Protein 7VQF (pdb70)

Structure (mmCIF, N/CA/C/O backbone):
data_7VQF
#
_entry.id   7VQF
#
_cell.length_a   62.200
_cell.length_b   118.300
_cell.length_c   56.700
_cell.angle_alpha   90.000
_cell.angle_beta   90.000
_cell.angle_gamma   90.000
#
_symmetry.space_group_name_H-M   'C 2 2 21'
#
loop_
_entity.id
_entity.type
_entity.pdbx_description
1 polymer 'Phenol sensing regulator, MopR'
2 non-polymer PHENOL
3 non-polymer 'ACETATE ION'
4 non-polymer 'ZINC ION'
5 water water
#
loop_
_atom_site.group_PDB
_atom_site.id
_atom_site.type_symbol
_atom_site.label_atom_id
_atom_site.label_alt_id
_atom_site.label_comp_id
_atom_site.label_asym_id
_atom_site.label_entity_id
_atom_site.label_seq_id
_atom_site.pdbx_PDB_ins_code
_atom_site.Cartn_x
_atom_site.Cartn_y
_atom_site.Cartn_z
_atom_site.occupancy
_atom_site.B_iso_or_equiv
_atom_site.auth_seq_id
_atom_site.auth_comp_id
_atom_site.auth_asym_id
_atom_site.auth_atom_id
_atom_site.pdbx_PDB_model_num
ATOM 1 N N . ASP A 1 15 ? -7.03555 9.24420 0.84579 1.000 75.43086 15 ASP A N 1
ATOM 2 C CA . ASP A 1 15 ? -7.82339 10.46662 0.74080 1.000 81.94853 15 ASP A CA 1
ATOM 3 C C . ASP A 1 15 ? -6.92698 11.70308 0.77493 1.000 85.75034 15 ASP A C 1
ATOM 4 O O . ASP A 1 15 ? -7.19083 12.69483 0.09345 1.000 69.42411 15 ASP A O 1
ATOM 9 N N . GLN A 1 16 ? -5.86079 11.63096 1.57328 1.000 74.13456 16 GLN A N 1
ATOM 10 C CA . GLN A 1 16 ? -4.97275 12.76679 1.78701 1.000 70.94064 16 GLN A CA 1
ATOM 11 C C . GLN A 1 16 ? -3.89820 12.90596 0.71655 1.000 74.01926 16 GLN A C 1
ATOM 12 O O . GLN A 1 16 ? -3.15608 13.89413 0.73530 1.000 71.64147 16 GLN A O 1
ATOM 18 N N . ASN A 1 17 ? -3.79551 11.95572 -0.20950 1.000 64.89683 17 ASN A N 1
ATOM 19 C CA . ASN A 1 17 ? -2.70460 11.91200 -1.18140 1.000 55.16326 17 ASN A CA 1
ATOM 20 C C . ASN A 1 17 ? -3.10525 12.49390 -2.53027 1.000 56.27279 17 ASN A C 1
ATOM 21 O O . ASN A 1 17 ? -2.69081 11.98790 -3.57711 1.000 46.45252 17 ASN A O 1
ATOM 26 N N . LYS A 1 18 ? -3.90389 13.56414 -2.53662 1.000 57.15404 18 LYS A N 1
ATOM 27 C CA . LYS A 1 18 ? -4.35255 14.13834 -3.80064 1.000 48.83684 18 LYS A CA 1
ATOM 28 C C . LYS A 1 18 ? -3.19218 14.70450 -4.60860 1.000 49.00709 18 LYS A C 1
ATOM 29 O O . LYS A 1 18 ? -3.24070 14.70685 -5.84383 1.000 60.70982 18 LYS A O 1
ATOM 31 N N . ASP A 1 19 ? -2.13844 15.17281 -3.93759 1.000 38.71834 19 ASP A N 1
ATOM 32 C CA . ASP A 1 19 ? -1.01477 15.78881 -4.63245 1.000 43.67567 19 ASP A CA 1
ATOM 33 C C . ASP A 1 19 ? -0.06428 14.77392 -5.25536 1.000 40.31762 19 ASP A C 1
ATOM 34 O O . ASP A 1 19 ? 0.70263 15.13889 -6.15287 1.000 45.31491 19 ASP A O 1
ATOM 39 N N . ILE A 1 20 ? -0.08880 13.51912 -4.80533 1.000 46.66476 20 ILE A N 1
ATOM 40 C CA . ILE A 1 20 ? 0.89555 12.53222 -5.24022 1.000 42.06103 20 ILE A CA 1
ATOM 41 C C . ILE A 1 20 ? 0.21065 11.27126 -5.75018 1.000 38.52097 20 ILE A C 1
ATOM 42 O O . ILE A 1 20 ? 0.83703 10.20823 -5.83617 1.000 37.95566 20 ILE A O 1
ATOM 47 N N . GLN A 1 21 ? -1.07471 11.37565 -6.09822 1.000 38.76805 21 GLN A N 1
ATOM 48 C CA . GLN A 1 21 ? -1.80983 10.19008 -6.53001 1.000 42.24914 21 GLN A CA 1
ATOM 49 C C . GLN A 1 21 ? -1.28497 9.64576 -7.85447 1.000 44.86442 21 GLN A C 1
ATOM 50 O O . GLN A 1 21 ? -1.30153 8.42804 -8.06996 1.000 46.43530 21 GLN A O 1
ATOM 56 N N . ASP A 1 22 ? -0.81127 10.52040 -8.74661 1.000 40.38464 22 ASP A N 1
ATOM 57 C CA . ASP A 1 22 ? -0.22771 10.04987 -9.99938 1.000 41.28255 22 ASP A CA 1
ATOM 58 C C . ASP A 1 22 ? 1.05363 9.26045 -9.76144 1.000 45.19294 22 ASP A C 1
ATOM 59 O O . ASP A 1 22 ? 1.34213 8.31300 -10.50118 1.000 46.23970 22 ASP A O 1
ATOM 64 N N . LEU A 1 23 ? 1.83101 9.63274 -8.74141 1.000 44.86844 23 LEU A N 1
ATOM 65 C CA . LEU A 1 23 ? 3.05264 8.90064 -8.42666 1.000 41.59044 23 LEU A CA 1
ATOM 66 C C . LEU A 1 23 ? 2.75006 7.59141 -7.70741 1.000 37.86558 23 LEU A C 1
ATOM 67 O O . LEU A 1 23 ? 3.39176 6.57033 -7.97621 1.000 37.75098 23 LEU A O 1
ATOM 72 N N . LEU A 1 24 ? 1.77814 7.60373 -6.79151 1.000 42.58873 24 LEU A N 1
ATOM 73 C CA . LEU A 1 24 ? 1.43905 6.39382 -6.04994 1.000 38.74497 24 LEU A CA 1
ATOM 74 C C . LEU A 1 24 ? 0.87914 5.30851 -6.96161 1.000 43.10709 24 LEU A C 1
ATOM 75 O O . LEU A 1 24 ? 1.09475 4.11789 -6.70801 1.000 42.72575 24 LEU A O 1
ATOM 80 N N . ASP A 1 25 ? 0.16742 5.69687 -8.02370 1.000 45.02543 25 ASP A N 1
ATOM 81 C CA . ASP A 1 25 ? -0.42513 4.72587 -8.93646 1.000 47.84735 25 ASP A CA 1
ATOM 82 C C . ASP A 1 25 ? 0.62148 3.91310 -9.68743 1.000 48.31193 25 ASP A C 1
ATOM 83 O O . ASP A 1 25 ? 0.31739 2.80283 -10.13606 1.000 52.79470 25 ASP A O 1
ATOM 88 N N . LYS A 1 26 ? 1.83710 4.43463 -9.83839 1.000 41.19481 26 LYS A N 1
ATOM 89 C CA . LYS A 1 26 ? 2.89055 3.74190 -10.56807 1.000 44.04743 26 LYS A CA 1
ATOM 90 C C . LYS A 1 26 ? 3.72067 2.81732 -9.68679 1.000 42.00593 26 LYS A C 1
ATOM 91 O O . LYS A 1 26 ? 4.68711 2.22325 -10.17654 1.000 43.89119 26 LYS A O 1
ATOM 97 N N . ILE A 1 27 ? 3.37212 2.67732 -8.41159 1.000 40.70441 27 ILE A N 1
ATOM 98 C CA . ILE A 1 27 ? 4.06518 1.77556 -7.49881 1.000 43.76022 27 ILE A CA 1
ATOM 99 C C . ILE A 1 27 ? 3.22311 0.51806 -7.34180 1.000 43.27095 27 ILE A C 1
ATOM 100 O O . ILE A 1 27 ? 2.06124 0.58642 -6.92304 1.000 43.16781 27 ILE A O 1
ATOM 105 N N . VAL A 1 28 ? 3.80900 -0.63030 -7.66693 1.000 37.09096 28 VAL A N 1
ATOM 106 C CA . VAL A 1 28 ? 3.10917 -1.90905 -7.65915 1.000 38.68514 28 VAL A CA 1
ATOM 107 C C . VAL A 1 28 ? 3.82723 -2.84576 -6.69903 1.000 35.97075 28 VAL A C 1
ATOM 108 O O . VAL A 1 28 ? 5.02054 -3.12430 -6.87056 1.000 44.69293 28 VAL A O 1
ATOM 112 N N . PHE A 1 29 ? 3.10313 -3.33171 -5.69582 1.000 32.94270 29 PHE A N 1
ATOM 113 C CA . PHE A 1 29 ? 3.61556 -4.32938 -4.76701 1.000 34.40919 29 PHE A CA 1
ATOM 114 C C . PHE A 1 29 ? 3.15197 -5.71052 -5.20897 1.000 42.92627 29 PHE A C 1
ATOM 115 O O . PHE A 1 29 ? 1.95519 -5.92944 -5.42255 1.000 47.97038 29 PHE A O 1
ATOM 123 N N . ASP A 1 30 ? 4.10252 -6.63772 -5.34784 1.000 41.14158 30 ASP A N 1
ATOM 124 C CA . ASP A 1 30 ? 3.82192 -8.01520 -5.74922 1.000 37.22583 30 ASP A CA 1
ATOM 125 C C . ASP A 1 30 ? 4.51694 -8.94968 -4.75370 1.000 38.00475 30 ASP A C 1
ATOM 126 O O . ASP A 1 30 ? 5.50862 -9.60648 -5.07631 1.000 42.16833 30 ASP A O 1
ATOM 131 N N . ALA A 1 31 ? 3.97656 -9.00559 -3.53315 1.000 35.49628 31 ALA A N 1
ATOM 132 C CA . ALA A 1 31 ? 4.63316 -9.74459 -2.45920 1.000 38.92679 31 ALA A CA 1
ATOM 133 C C . ALA A 1 31 ? 4.69762 -11.23615 -2.76051 1.000 41.89252 31 ALA A C 1
ATOM 134 O O . ALA A 1 31 ? 5.68982 -11.89895 -2.43575 1.000 40.55200 31 ALA A O 1
ATOM 136 N N . GLN A 1 32 ? 3.65026 -11.78311 -3.38197 1.000 44.13230 32 GLN A N 1
ATOM 137 C CA . GLN A 1 32 ? 3.61894 -13.21768 -3.64673 1.000 52.46111 32 GLN A CA 1
ATOM 138 C C . GLN A 1 32 ? 4.72473 -13.63760 -4.60661 1.000 49.01431 32 GLN A C 1
ATOM 139 O O . GLN A 1 32 ? 5.17299 -14.78933 -4.57149 1.000 47.07542 32 GLN A O 1
ATOM 145 N N . HIS A 1 33 ? 5.18594 -12.72444 -5.45861 1.000 40.41388 33 HIS A N 1
ATOM 146 C CA . HIS A 1 33 ? 6.27703 -13.00882 -6.37942 1.000 46.61349 33 HIS A CA 1
ATOM 147 C C . HIS A 1 33 ? 7.55723 -12.26731 -6.01312 1.000 44.30971 33 HIS A C 1
ATOM 148 O O . HIS A 1 33 ? 8.50334 -12.25149 -6.80814 1.000 42.86242 33 HIS A O 1
ATOM 155 N N . GLY A 1 34 ? 7.60897 -11.66258 -4.82976 1.000 33.02678 34 GLY A N 1
ATOM 156 C CA . GLY A 1 34 ? 8.82464 -11.02493 -4.34510 1.000 35.00278 34 GLY A CA 1
ATOM 157 C C . GLY A 1 34 ? 9.32534 -9.87624 -5.19299 1.000 38.73990 34 GLY A C 1
ATOM 158 O O . GLY A 1 34 ? 10.53321 -9.77350 -5.44000 1.000 36.03804 34 GLY A O 1
ATOM 159 N N . GLN A 1 35 ? 8.42705 -9.00391 -5.64520 1.000 29.66908 35 GLN A N 1
ATOM 160 C CA . GLN A 1 35 ? 8.80849 -7.88419 -6.49389 1.000 41.43897 35 GLN A CA 1
ATOM 161 C C . GLN A 1 35 ? 8.03427 -6.63674 -6.09806 1.000 31.55690 35 GLN A C 1
ATOM 162 O O . GLN A 1 35 ? 6.85078 -6.71029 -5.75860 1.000 37.47449 35 GLN A O 1
ATOM 168 N N . ILE A 1 36 ? 8.71421 -5.49441 -6.14167 1.000 32.24219 36 ILE A N 1
ATOM 169 C CA . ILE A 1 36 ? 8.08754 -4.18388 -6.02171 1.000 34.45354 36 ILE A CA 1
ATOM 170 C C . ILE A 1 36 ? 8.52119 -3.36238 -7.22571 1.000 31.98765 36 ILE A C 1
ATOM 171 O O . ILE A 1 36 ? 9.71165 -3.32153 -7.55408 1.000 36.14822 36 ILE A O 1
ATOM 176 N N . TRP A 1 37 ? 7.56521 -2.71061 -7.88062 1.000 30.65490 37 TRP A N 1
ATOM 177 C CA . TRP A 1 37 ? 7.82604 -1.97679 -9.11077 1.000 35.81693 37 TRP A CA 1
ATOM 178 C C . TRP A 1 37 ? 7.42912 -0.51718 -8.95539 1.000 40.24781 37 TRP A C 1
ATOM 179 O O . TRP A 1 37 ? 6.34561 -0.21408 -8.44580 1.000 45.73363 37 TRP A O 1
ATOM 190 N N . PHE A 1 38 ? 8.30907 0.37750 -9.39513 1.000 34.09743 38 PHE A N 1
ATOM 191 C CA . PHE A 1 38 ? 7.99203 1.78836 -9.60242 1.000 36.42863 38 PHE A CA 1
ATOM 192 C C . PHE A 1 38 ? 8.12479 2.03249 -11.10018 1.000 36.38485 38 PHE A C 1
ATOM 193 O O . PHE A 1 38 ? 9.22814 2.27817 -11.59829 1.000 39.70136 38 PHE A O 1
ATOM 201 N N . ASP A 1 39 ? 6.99941 1.95421 -11.81535 1.000 47.41560 39 ASP A N 1
ATOM 202 C CA . ASP A 1 39 ? 6.97937 1.95772 -13.28295 1.000 38.00096 39 ASP A CA 1
ATOM 203 C C . ASP A 1 39 ? 7.87547 0.81936 -13.75775 1.000 41.10812 39 ASP A C 1
ATOM 204 O O . ASP A 1 39 ? 7.61554 -0.33833 -13.38716 1.000 49.93266 39 ASP A O 1
ATOM 209 N N . GLU A 1 40 ? 8.90954 1.07905 -14.55539 1.000 41.79486 40 GLU A N 1
ATOM 210 C CA . GLU A 1 40 ? 9.78600 0.04735 -15.09566 1.000 54.00898 40 GLU A CA 1
ATOM 211 C C . GLU A 1 40 ? 10.97296 -0.25217 -14.18971 1.000 52.90143 40 GLU A C 1
ATOM 212 O O . GLU A 1 40 ? 11.82066 -1.07707 -14.54947 1.000 53.31818 40 GLU A O 1
ATOM 218 N N . ASN A 1 41 ? 11.05691 0.40364 -13.03696 1.000 51.14530 41 ASN A N 1
ATOM 219 C CA . ASN A 1 41 ? 12.13856 0.20424 -12.08534 1.000 44.26016 41 ASN A CA 1
ATOM 220 C C . ASN A 1 41 ? 11.70000 -0.76948 -11.00086 1.000 37.87982 41 ASN A C 1
ATOM 221 O O . ASN A 1 41 ? 10.57854 -0.68374 -10.49134 1.000 42.72424 41 ASN A O 1
ATOM 226 N N . ARG A 1 42 ? 12.58650 -1.69593 -10.65219 1.000 38.83867 42 ARG A N 1
ATOM 227 C CA . ARG A 1 42 ? 12.33010 -2.61997 -9.55844 1.000 40.18470 42 ARG A CA 1
ATOM 228 C C . ARG A 1 42 ? 12.82092 -2.00639 -8.25513 1.000 38.36221 42 ARG A C 1
ATOM 229 O O . ARG A 1 42 ? 13.89958 -1.40927 -8.20354 1.000 39.92951 42 ARG A O 1
ATOM 237 N N . MET A 1 43 ? 12.02809 -2.15591 -7.19845 1.000 36.17088 43 MET A N 1
ATOM 238 C CA . MET A 1 43 ? 12.32177 -1.51302 -5.92869 1.000 33.08201 43 MET A CA 1
ATOM 239 C C . MET A 1 43 ? 12.45449 -2.54242 -4.81288 1.000 31.89771 43 MET A C 1
ATOM 240 O O . MET A 1 43 ? 11.91808 -3.65086 -4.88675 1.000 32.05998 43 MET A O 1
ATOM 245 N N . LEU A 1 44 ? 13.18525 -2.15121 -3.77263 1.000 25.10384 44 LEU A N 1
ATOM 246 C CA . LEU A 1 44 ? 13.37500 -2.95302 -2.57703 1.000 32.69454 44 LEU A CA 1
ATOM 247 C C . LEU A 1 44 ? 12.90414 -2.14687 -1.37690 1.000 30.41283 44 LEU A C 1
ATOM 248 O O . LEU A 1 44 ? 12.95602 -0.91372 -1.38322 1.000 35.63799 44 LEU A O 1
ATOM 253 N N . LEU A 1 45 ? 12.44919 -2.84814 -0.34619 1.000 30.17413 45 LEU A N 1
ATOM 254 C CA . LEU A 1 45 ? 12.09170 -2.23293 0.93049 1.000 29.72868 45 LEU A CA 1
ATOM 255 C C . LEU A 1 45 ? 13.14282 -2.67086 1.94583 1.000 30.84083 45 LEU A C 1
ATOM 256 O O . LEU A 1 45 ? 13.11699 -3.80675 2.42489 1.000 34.78213 45 LEU A O 1
ATOM 261 N N . MET A 1 46 ? 14.07353 -1.77546 2.26752 1.000 30.16668 46 MET A N 1
ATOM 262 C CA . MET A 1 46 ? 15.21136 -2.11563 3.10889 1.000 35.11680 46 MET A CA 1
ATOM 263 C C . MET A 1 46 ? 15.22268 -1.28641 4.38765 1.000 42.73454 46 MET A C 1
ATOM 264 O O . MET A 1 46 ? 14.64775 -0.19698 4.45714 1.000 33.45745 46 MET A O 1
ATOM 269 N N . HIS A 1 47 ? 15.89782 -1.82296 5.40313 1.000 39.95339 47 HIS A N 1
ATOM 270 C CA . HIS A 1 47 ? 15.99879 -1.14632 6.68921 1.000 42.62304 47 HIS A CA 1
ATOM 271 C C . HIS A 1 47 ? 16.98382 0.01237 6.60893 1.000 40.33240 47 HIS A C 1
ATOM 272 O O . HIS A 1 47 ? 18.07220 -0.11700 6.04163 1.000 40.44764 47 HIS A O 1
ATOM 279 N N . THR A 1 48 ? 16.60090 1.15279 7.19106 1.000 39.63898 48 THR A N 1
ATOM 280 C CA . THR A 1 48 ? 17.53321 2.27353 7.27574 1.000 47.08945 48 THR A CA 1
ATOM 281 C C . THR A 1 48 ? 18.75640 1.90454 8.10295 1.000 43.91566 48 THR A C 1
ATOM 282 O O . THR A 1 48 ? 19.87325 2.33771 7.79871 1.000 54.86086 48 THR A O 1
ATOM 286 N N . SER A 1 49 ? 18.56659 1.09488 9.14877 1.000 56.96341 49 SER A N 1
ATOM 287 C CA . SER A 1 49 ? 19.68756 0.70851 9.99985 1.000 58.03632 49 SER A CA 1
ATOM 288 C C . SER A 1 49 ? 20.77118 -0.01976 9.21292 1.000 56.91316 49 SER A C 1
ATOM 289 O O . SER A 1 49 ? 21.95178 0.06593 9.56532 1.000 62.48962 49 SER A O 1
ATOM 292 N N . ILE A 1 50 ? 20.39974 -0.71588 8.13460 1.000 55.08968 50 ILE A N 1
ATOM 293 C CA . ILE A 1 50 ? 21.38913 -1.41306 7.32032 1.000 53.85724 50 ILE A CA 1
ATOM 294 C C . ILE A 1 50 ? 22.25828 -0.43515 6.53750 1.000 48.61442 50 ILE A C 1
ATOM 295 O O . ILE A 1 50 ? 23.43494 -0.72353 6.28508 1.000 48.94691 50 ILE A O 1
ATOM 300 N N . LEU A 1 51 ? 21.73177 0.73949 6.18728 1.000 51.65436 51 LEU A N 1
ATOM 301 C CA . LEU A 1 51 ? 22.53403 1.71958 5.46563 1.000 55.75812 51 LEU A CA 1
ATOM 302 C C . LEU A 1 51 ? 23.57988 2.40565 6.33711 1.000 39.72915 51 LEU A C 1
ATOM 303 O O . LEU A 1 51 ? 24.47870 3.05675 5.79811 1.000 41.23777 51 LEU A O 1
ATOM 308 N N . GLY A 1 52 ? 23.49188 2.28119 7.65972 1.000 53.58283 52 GLY A N 1
ATOM 309 C CA . GLY A 1 52 ? 24.58385 2.74019 8.49980 1.000 49.42707 52 GLY A CA 1
ATOM 310 C C . GLY A 1 52 ? 25.83256 1.90016 8.31095 1.000 55.83905 52 GLY A C 1
ATOM 311 O O . GLY A 1 52 ? 26.95347 2.41594 8.35537 1.000 49.77177 52 GLY A O 1
ATOM 312 N N . PHE A 1 53 ? 25.65405 0.59499 8.08399 1.000 59.69520 53 PHE A N 1
ATOM 313 C CA . PHE A 1 53 ? 26.79610 -0.30428 7.95020 1.000 43.47232 53 PHE A CA 1
ATOM 314 C C . PHE A 1 53 ? 27.64491 0.06934 6.74738 1.000 51.82354 53 PHE A C 1
ATOM 315 O O . PHE A 1 53 ? 28.87953 0.08825 6.82679 1.000 56.60510 53 PHE A O 1
ATOM 323 N N . LEU A 1 54 ? 26.99593 0.37173 5.62402 1.000 48.22396 54 LEU A N 1
ATOM 324 C CA . LEU A 1 54 ? 27.72613 0.79922 4.44028 1.000 49.77771 54 LEU A CA 1
ATOM 325 C C . LEU A 1 54 ? 28.47694 2.09886 4.71932 1.000 47.08170 54 LEU A C 1
ATOM 326 O O . LEU A 1 54 ? 29.66399 2.22068 4.39496 1.000 45.67997 54 LEU A O 1
ATOM 331 N N . ARG A 1 55 ? 27.79764 3.07986 5.32668 1.000 46.16758 55 ARG A N 1
ATOM 332 C CA . ARG A 1 55 ? 28.45427 4.32543 5.71410 1.000 50.27622 55 ARG A CA 1
ATOM 333 C C . ARG A 1 55 ? 29.60199 4.05205 6.66410 1.000 41.78798 55 ARG A C 1
ATOM 334 O O . ARG A 1 55 ? 30.63657 4.72846 6.62583 1.000 41.28302 55 ARG A O 1
ATOM 342 N N . LYS A 1 56 ? 29.44365 3.02143 7.48328 1.000 48.86163 56 LYS A N 1
ATOM 343 C CA . LYS A 1 56 ? 30.41243 2.70540 8.51469 1.000 47.35694 56 LYS A CA 1
ATOM 344 C C . LYS A 1 56 ? 31.70548 2.19817 7.90816 1.000 58.34050 56 LYS A C 1
ATOM 345 O O . LYS A 1 56 ? 32.76549 2.81670 8.05088 1.000 53.75952 56 LYS A O 1
ATOM 351 N N . ASP A 1 57 ? 31.62919 1.03506 7.25960 1.000 55.20986 57 ASP A N 1
ATOM 352 C CA . ASP A 1 57 ? 32.80924 0.39045 6.70499 1.000 48.08987 57 ASP A CA 1
ATOM 353 C C . ASP A 1 57 ? 33.47423 1.27900 5.66438 1.000 55.71764 57 ASP A C 1
ATOM 354 O O . ASP A 1 57 ? 34.70702 1.35227 5.59474 1.000 61.34222 57 ASP A O 1
ATOM 359 N N . LEU A 1 58 ? 32.67269 1.98621 4.86287 1.000 53.56979 58 LEU A N 1
ATOM 360 C CA . LEU A 1 58 ? 33.24925 2.85393 3.84239 1.000 48.21060 58 LEU A CA 1
ATOM 361 C C . LEU A 1 58 ? 34.05606 3.98174 4.46616 1.000 44.81950 58 LEU A C 1
ATOM 362 O O . LEU A 1 58 ? 35.12076 4.34530 3.95339 1.000 51.25070 58 LEU A O 1
ATOM 367 N N . TYR A 1 59 ? 33.55993 4.56524 5.55983 1.000 51.46688 59 TYR A N 1
ATOM 368 C CA . TYR A 1 59 ? 34.30948 5.63652 6.20639 1.000 51.37099 59 TYR A CA 1
ATOM 369 C C . TYR A 1 59 ? 35.65603 5.12903 6.70272 1.000 44.54680 59 TYR A C 1
ATOM 370 O O . TYR A 1 59 ? 36.69720 5.74904 6.45686 1.000 50.07809 59 TYR A O 1
ATOM 379 N N . GLN A 1 60 ? 35.65421 3.98856 7.39538 1.000 43.53650 60 GLN A N 1
ATOM 380 C CA . GLN A 1 60 ? 36.89802 3.45279 7.93616 1.000 64.30791 60 GLN A CA 1
ATOM 381 C C . GLN A 1 60 ? 37.86294 3.03624 6.83304 1.000 63.54997 60 GLN A C 1
ATOM 382 O O . GLN A 1 60 ? 39.08251 3.11366 7.01915 1.000 69.61835 60 GLN A O 1
ATOM 388 N N . MET A 1 61 ? 37.34608 2.61000 5.68076 1.000 65.88307 61 MET A N 1
ATOM 389 C CA . MET A 1 61 ? 38.20357 2.16024 4.59109 1.000 54.81090 61 MET A CA 1
ATOM 390 C C . MET A 1 61 ? 38.63254 3.29754 3.67053 1.000 60.72071 61 MET A C 1
ATOM 391 O O . MET A 1 61 ? 39.79302 3.34320 3.24859 1.000 74.17483 61 MET A O 1
ATOM 396 N N . LEU A 1 62 ? 37.72520 4.22455 3.35587 1.000 52.06804 62 LEU A N 1
ATOM 397 C CA . LEU A 1 62 ? 37.96223 5.21706 2.31614 1.000 56.47739 62 LEU A CA 1
ATOM 398 C C . LEU A 1 62 ? 38.21504 6.62361 2.83791 1.000 61.83768 62 LEU A C 1
ATOM 399 O O . LEU A 1 62 ? 38.69481 7.46800 2.07282 1.000 57.96935 62 LEU A O 1
ATOM 404 N N . GLY A 1 63 ? 37.90947 6.90313 4.09695 1.000 59.40327 63 GLY A N 1
ATOM 405 C CA . GLY A 1 63 ? 37.94204 8.26661 4.57927 1.000 52.21761 63 GLY A CA 1
ATOM 406 C C . GLY A 1 63 ? 36.59158 8.93358 4.42574 1.000 56.19393 63 GLY A C 1
ATOM 407 O O . GLY A 1 63 ? 35.58230 8.30588 4.09365 1.000 54.45915 63 GLY A O 1
ATOM 408 N N . LEU A 1 64 ? 36.57747 10.24496 4.66409 1.000 46.82991 64 LEU A N 1
ATOM 409 C CA . LEU A 1 64 ? 35.31213 10.97250 4.65340 1.000 49.21615 64 LEU A CA 1
ATOM 410 C C . LEU A 1 64 ? 34.91940 11.40249 3.24381 1.000 48.15930 64 LEU A C 1
ATOM 411 O O . LEU A 1 64 ? 33.83404 11.06265 2.76169 1.000 48.20402 64 LEU A O 1
ATOM 416 N N . GLU A 1 65 ? 35.79032 12.16150 2.57177 1.000 44.26323 65 GLU A N 1
ATOM 417 C CA . GLU A 1 65 ? 35.44187 12.70601 1.26245 1.000 58.28319 65 GLU A CA 1
ATOM 418 C C . GLU A 1 65 ? 35.22986 11.60895 0.22700 1.000 52.10040 65 GLU A C 1
ATOM 419 O O . GLU A 1 65 ? 34.43374 11.78164 -0.70259 1.000 57.19022 65 GLU A O 1
ATOM 425 N N . ARG A 1 66 ? 35.92312 10.47864 0.36599 1.000 49.12587 66 ARG A N 1
ATOM 426 C CA . ARG A 1 66 ? 35.71612 9.37508 -0.56408 1.000 49.77820 66 ARG A CA 1
ATOM 427 C C . ARG A 1 66 ? 34.41383 8.64019 -0.27090 1.000 51.62035 66 ARG A C 1
ATOM 428 O O . ARG A 1 66 ? 33.74021 8.17035 -1.19465 1.000 54.74036 66 ARG A O 1
ATOM 436 N N . THR A 1 67 ? 34.04630 8.52830 1.00664 1.000 56.27579 67 THR A N 1
ATOM 437 C CA . THR A 1 67 ? 32.75453 7.94595 1.35255 1.000 45.85673 67 THR A CA 1
ATOM 438 C C . THR A 1 67 ? 31.61550 8.87157 0.94945 1.000 45.57847 67 THR A C 1
ATOM 439 O O . THR A 1 67 ? 30.58589 8.41678 0.43748 1.000 43.25158 67 THR A O 1
ATOM 443 N N . LYS A 1 68 ? 31.78881 10.17566 1.16864 1.000 42.82022 68 LYS A N 1
ATOM 444 C CA . LYS A 1 68 ? 30.76479 11.13938 0.78583 1.000 46.12905 68 LYS A CA 1
ATOM 445 C C . LYS A 1 68 ? 30.56119 11.15045 -0.72344 1.000 43.99949 68 LYS A C 1
ATOM 446 O O . LYS A 1 68 ? 29.42205 11.17799 -1.20374 1.000 35.76065 68 LYS A O 1
ATOM 452 N N . ARG A 1 69 ? 31.65764 11.11289 -1.48605 1.000 47.18284 69 ARG A N 1
ATOM 453 C CA . ARG A 1 69 ? 31.56274 11.08902 -2.94230 1.000 43.20618 69 ARG A CA 1
ATOM 454 C C . ARG A 1 69 ? 30.80553 9.86442 -3.43814 1.000 45.34729 69 ARG A C 1
ATOM 455 O O . ARG A 1 69 ? 30.07909 9.94480 -4.43530 1.000 43.65502 69 ARG A O 1
ATOM 463 N N . PHE A 1 70 ? 30.95464 8.72925 -2.75480 1.000 39.67733 70 PHE A N 1
ATOM 464 C CA . PHE A 1 70 ? 30.22857 7.52629 -3.14456 1.000 41.00051 70 PHE A CA 1
ATOM 465 C C . PHE A 1 70 ? 28.72759 7.69803 -2.94449 1.000 38.99553 70 PHE A C 1
ATOM 466 O O . PHE A 1 70 ? 27.93364 7.41818 -3.85068 1.000 39.35279 70 PHE A O 1
ATOM 474 N N . PHE A 1 71 ? 28.31869 8.14983 -1.75627 1.000 44.15406 71 PHE A N 1
ATOM 475 C CA . PHE A 1 71 ? 26.89460 8.26282 -1.45945 1.000 40.36016 71 PHE A CA 1
ATOM 476 C C . PHE A 1 71 ? 26.22724 9.34337 -2.29978 1.000 31.41153 71 PHE A C 1
ATOM 477 O O . PHE A 1 71 ? 25.03311 9.24076 -2.60343 1.000 36.71622 71 PHE A O 1
ATOM 485 N N . ILE A 1 72 ? 26.97406 10.37899 -2.68451 1.000 31.80647 72 ILE A N 1
ATOM 486 C CA . ILE A 1 72 ? 26.41835 11.40060 -3.56469 1.000 36.77132 72 ILE A CA 1
ATOM 487 C C . ILE A 1 72 ? 26.17241 10.82444 -4.95377 1.000 36.58445 72 ILE A C 1
ATOM 488 O O . ILE A 1 72 ? 25.13745 11.08890 -5.57732 1.000 37.61158 72 ILE A O 1
ATOM 493 N N . ARG A 1 73 ? 27.11236 10.01942 -5.45503 1.000 37.01165 73 ARG A N 1
ATOM 494 C CA . ARG A 1 73 ? 26.94068 9.40434 -6.76734 1.000 40.95855 73 ARG A CA 1
ATOM 495 C C . ARG A 1 73 ? 25.75519 8.44631 -6.77753 1.000 37.06702 73 ARG A C 1
ATOM 496 O O . ARG A 1 73 ? 25.01502 8.37500 -7.76524 1.000 44.01202 73 ARG A O 1
ATOM 504 N N . CYS A 1 74 ? 25.55893 7.70025 -5.68702 1.000 37.27220 74 CYS A N 1
ATOM 505 C CA . CYS A 1 74 ? 24.40193 6.81476 -5.59447 1.000 40.26537 74 CYS A CA 1
ATOM 506 C C . CYS A 1 74 ? 23.10349 7.60476 -5.67335 1.000 34.02794 74 CYS A C 1
ATOM 507 O O . CYS A 1 74 ? 22.19751 7.25889 -6.44018 1.000 30.87489 74 CYS A O 1
ATOM 510 N N . GLY A 1 75 ? 22.99460 8.67061 -4.87850 1.000 32.48987 75 GLY A N 1
ATOM 511 C CA . GLY A 1 75 ? 21.78705 9.47697 -4.90629 1.000 28.20966 75 GLY A CA 1
ATOM 512 C C . GLY A 1 75 ? 21.55485 10.12028 -6.25761 1.000 31.00208 75 GLY A C 1
ATOM 513 O O . GLY A 1 75 ? 20.41755 10.20682 -6.72671 1.000 29.53230 75 GLY A O 1
ATOM 514 N N . TYR A 1 76 ? 22.63512 10.55837 -6.91065 1.000 35.67607 76 TYR A N 1
ATOM 515 C CA . TYR A 1 76 ? 22.51634 11.20311 -8.21497 1.000 35.22507 76 TYR A CA 1
ATOM 516 C C . TYR A 1 76 ? 21.87658 10.27198 -9.23787 1.000 38.67893 76 TYR A C 1
ATOM 517 O O . TYR A 1 76 ? 21.05142 10.70530 -10.05075 1.000 39.18553 76 TYR A O 1
ATOM 526 N N . GLN A 1 77 ? 22.23883 8.98727 -9.21068 1.000 38.16436 77 GLN A N 1
ATOM 527 C CA . GLN A 1 77 ? 21.66607 8.04342 -10.16511 1.000 30.93800 77 GLN A CA 1
ATOM 528 C C . GLN A 1 77 ? 20.20598 7.74873 -9.84589 1.000 37.86474 77 GLN A C 1
ATOM 529 O O . GLN A 1 77 ? 19.3884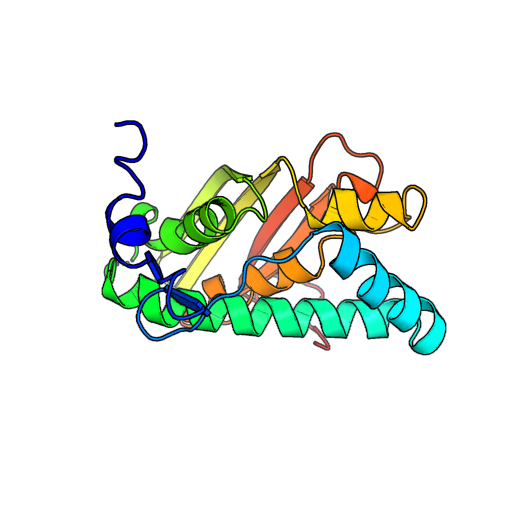6 7.57168 -10.75714 1.000 41.35973 77 GLN A O 1
ATOM 535 N N . ALA A 1 78 ? 19.85938 7.68323 -8.55895 1.000 37.56756 78 ALA A N 1
ATOM 536 C CA . ALA A 1 78 ? 18.46855 7.44679 -8.18809 1.000 35.38395 78 ALA A CA 1
ATOM 537 C C . ALA A 1 78 ? 17.58582 8.62275 -8.58528 1.000 33.25502 78 ALA A C 1
ATOM 538 O O . ALA A 1 78 ? 16.42860 8.43147 -8.97777 1.000 28.35343 78 ALA A O 1
ATOM 540 N N . GLY A 1 79 ? 18.11567 9.84501 -8.49127 1.000 30.68753 79 GLY A N 1
ATOM 541 C CA . GLY A 1 79 ? 17.35225 11.00736 -8.91368 1.000 32.91320 79 GLY A CA 1
ATOM 542 C C . GLY A 1 79 ? 17.07759 11.01241 -10.40455 1.000 35.54151 79 GLY A C 1
ATOM 543 O O . GLY A 1 79 ? 15.98312 11.37938 -10.84164 1.000 31.16104 79 GLY A O 1
ATOM 544 N N . MET A 1 80 ? 18.06733 10.61108 -11.20556 1.000 33.50528 80 MET A N 1
ATOM 545 C CA . MET A 1 80 ? 17.83766 10.45272 -12.63674 1.000 40.62134 80 MET A CA 1
ATOM 546 C C . MET A 1 80 ? 16.81443 9.35752 -12.90501 1.000 42.79856 80 MET A C 1
ATOM 547 O O . MET A 1 80 ? 15.91635 9.52801 -13.73782 1.000 40.93882 80 MET A O 1
ATOM 552 N N . ARG A 1 81 ? 16.94389 8.22065 -12.21248 1.000 36.22437 81 ARG A N 1
ATOM 553 C CA . ARG A 1 81 ? 15.97429 7.13740 -12.34538 1.000 33.43784 81 ARG A CA 1
ATOM 554 C C . ARG A 1 81 ? 14.55919 7.63840 -12.09034 1.000 37.35285 81 ARG A C 1
ATOM 555 O O . ARG A 1 81 ? 13.64504 7.39645 -12.88663 1.000 40.82473 81 ARG A O 1
ATOM 563 N N . ASP A 1 82 ? 14.36351 8.34312 -10.97299 1.000 32.67857 82 ASP A N 1
ATOM 564 C CA . ASP A 1 82 ? 13.04456 8.87627 -10.65343 1.000 32.09896 82 ASP A CA 1
ATOM 565 C C . ASP A 1 82 ? 12.61992 9.93961 -11.65577 1.000 34.28484 82 ASP A C 1
ATOM 566 O O . ASP A 1 82 ? 11.45416 9.98241 -12.06389 1.000 35.18686 82 ASP A O 1
ATOM 571 N N . ALA A 1 83 ? 13.55074 10.80775 -12.06174 1.000 29.33207 83 ALA A N 1
ATOM 572 C CA . ALA A 1 83 ? 13.20798 11.87033 -12.99985 1.000 40.46676 83 ALA A CA 1
ATOM 573 C C . ALA A 1 83 ? 12.77286 11.31117 -14.34644 1.000 41.50730 83 ALA A C 1
ATOM 574 O O . ALA A 1 83 ? 11.92255 11.90620 -15.01596 1.000 43.80386 83 ALA A O 1
ATOM 576 N N . GLU A 1 84 ? 13.33670 10.17248 -14.75732 1.000 37.22720 84 GLU A N 1
ATOM 577 C CA . GLU A 1 84 ? 12.92511 9.55759 -16.01542 1.000 42.40854 84 GLU A CA 1
ATOM 578 C C . GLU A 1 84 ? 11.45242 9.17246 -15.98299 1.000 46.34800 84 GLU A C 1
ATOM 579 O O . GLU A 1 84 ? 10.75083 9.28401 -16.99494 1.000 54.02449 84 GLU A O 1
ATOM 581 N N . VAL A 1 85 ? 10.96429 8.72405 -14.82724 1.000 41.72433 85 VAL A N 1
ATOM 582 C CA . VAL A 1 85 ? 9.56271 8.33801 -14.70890 1.000 40.77129 85 VAL A CA 1
ATOM 583 C C . VAL A 1 85 ? 8.67960 9.56450 -14.51700 1.000 41.11800 85 VAL A C 1
ATOM 584 O O . VAL A 1 85 ? 7.64525 9.71324 -15.17799 1.000 43.31509 85 VAL A O 1
ATOM 588 N N . THR A 1 86 ? 9.07356 10.46355 -13.61092 1.000 40.82443 86 THR A N 1
ATOM 589 C CA . THR A 1 86 ? 8.21631 11.59688 -13.27986 1.000 39.25939 86 THR A CA 1
ATOM 590 C C . THR A 1 86 ? 8.14181 12.61047 -14.41575 1.000 45.52879 86 THR A C 1
ATOM 591 O O . THR A 1 86 ? 7.14143 13.32720 -14.53408 1.000 47.36528 86 THR A O 1
ATOM 595 N N . SER A 1 87 ? 9.17497 12.68930 -15.25906 1.000 40.07172 87 SER A N 1
ATOM 596 C CA . SER A 1 87 ? 9.13725 13.63188 -16.37229 1.000 48.87797 87 SER A CA 1
ATOM 597 C C . SER A 1 87 ? 8.07975 13.26439 -17.40528 1.000 52.12968 87 SER A C 1
ATOM 598 O O . SER A 1 87 ? 7.70401 14.11706 -18.21610 1.000 53.84534 87 SER A O 1
ATOM 601 N N . LYS A 1 88 ? 7.59715 12.01930 -17.39956 1.000 47.05680 88 LYS A N 1
ATOM 602 C CA . LYS A 1 88 ? 6.46718 11.65916 -18.24887 1.000 51.56878 88 LYS A CA 1
ATOM 603 C C . LYS A 1 88 ? 5.14535 12.07414 -17.61543 1.000 54.84248 88 LYS A C 1
ATOM 604 O O . LYS A 1 88 ? 4.24722 12.56425 -18.30883 1.000 72.30033 88 LYS A O 1
ATOM 610 N N . LEU A 1 89 ? 5.01067 11.88328 -16.30101 1.000 50.94075 89 LEU A N 1
ATOM 611 C CA . LEU A 1 89 ? 3.75367 12.19139 -15.62829 1.000 49.94112 89 LEU A CA 1
ATOM 612 C C . LEU A 1 89 ? 3.48598 13.68977 -15.58635 1.000 53.98673 89 LEU A C 1
ATOM 613 O O . LEU A 1 89 ? 2.32480 14.11246 -15.62621 1.000 54.41939 89 LEU A O 1
ATOM 618 N N . ARG A 1 90 ? 4.53683 14.50249 -15.49394 1.000 56.74274 90 ARG A N 1
ATOM 619 C CA . ARG A 1 90 ? 4.40706 15.95793 -15.47039 1.000 58.31040 90 ARG A CA 1
ATOM 620 C C . ARG A 1 90 ? 5.46223 16.52972 -16.40507 1.000 60.88509 90 ARG A C 1
ATOM 621 O O . ARG A 1 90 ? 6.58481 16.84058 -15.98532 1.000 52.07916 90 ARG A O 1
ATOM 629 N N . PRO A 1 91 ? 5.13782 16.67659 -17.69393 1.000 67.39437 91 PRO A N 1
ATOM 630 C CA . PRO A 1 91 ? 6.15501 17.09431 -18.66816 1.000 57.38096 91 PRO A CA 1
ATOM 631 C C . PRO A 1 91 ? 6.30506 18.60430 -18.77494 1.000 56.13052 91 PRO A C 1
ATOM 632 O O . PRO A 1 91 ? 7.30747 19.09034 -19.30800 1.000 57.66163 91 PRO A O 1
ATOM 636 N N . ASN A 1 92 ? 5.32321 19.35059 -18.27520 1.000 56.38688 92 ASN A N 1
ATOM 637 C CA . ASN A 1 92 ? 5.32613 20.80906 -18.37783 1.000 64.14094 92 ASN A CA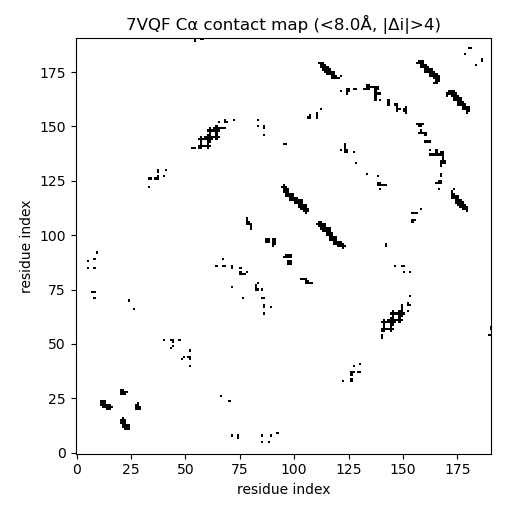 1
ATOM 638 C C . ASN A 1 92 ? 6.55887 21.42819 -17.71664 1.000 55.17056 92 ASN A C 1
ATOM 639 O O . ASN A 1 92 ? 6.59662 21.63232 -16.50231 1.000 46.92365 92 ASN A O 1
ATOM 644 N N . ASN A 1 94 ? 8.27334 23.94805 -16.88674 1.000 66.17718 94 ASN A N 1
ATOM 645 C CA . ASN A 1 94 ? 8.41339 25.29891 -16.35426 1.000 60.25432 94 ASN A CA 1
ATOM 646 C C . ASN A 1 94 ? 7.47561 25.53809 -15.17665 1.000 58.45771 94 ASN A C 1
ATOM 647 O O . ASN A 1 94 ? 7.30292 26.67400 -14.73785 1.000 72.99046 94 ASN A O 1
ATOM 652 N N . GLU A 1 95 ? 6.86964 24.46934 -14.66766 1.000 52.90109 95 GLU A N 1
ATOM 653 C CA . GLU A 1 95 ? 5.90845 24.55505 -13.57612 1.000 55.55923 95 GLU A CA 1
ATOM 654 C C . GLU A 1 95 ? 6.52300 24.01492 -12.29252 1.000 57.75736 95 GLU A C 1
ATOM 655 O O . GLU A 1 95 ? 7.13506 22.94090 -12.29355 1.000 49.95388 95 GLU A O 1
ATOM 661 N N . ALA A 1 96 ? 6.35165 24.76224 -11.19932 1.000 54.42135 96 ALA A N 1
ATOM 662 C CA . ALA A 1 96 ? 6.86157 24.31160 -9.90948 1.000 51.72417 96 ALA A CA 1
ATOM 663 C C . ALA A 1 96 ? 6.15169 23.04561 -9.45168 1.000 55.57615 96 ALA A C 1
ATOM 664 O O . ALA A 1 96 ? 6.79192 22.11430 -8.95036 1.000 52.55780 96 ALA A O 1
ATOM 666 N N . GLU A 1 97 ? 4.82692 22.99036 -9.62504 1.000 63.38951 97 GLU A N 1
ATOM 667 C CA . GLU A 1 97 ? 4.07169 21.80505 -9.23052 1.000 57.78796 97 GLU A CA 1
ATOM 668 C C . GLU A 1 97 ? 4.52678 20.57027 -9.99591 1.000 55.62212 97 GLU A C 1
ATOM 669 O O . GLU A 1 97 ? 4.41434 19.44827 -9.48870 1.000 58.01723 97 GLU A O 1
ATOM 675 N N . ALA A 1 98 ? 5.04006 20.75352 -11.21273 1.000 41.58404 98 ALA A N 1
ATOM 676 C CA . ALA A 1 98 ? 5.61538 19.63549 -11.94917 1.000 43.09344 98 ALA A CA 1
ATOM 677 C C . ALA A 1 98 ? 6.97971 19.25106 -11.39316 1.000 48.24791 98 ALA A C 1
ATOM 678 O O . ALA A 1 98 ? 7.31240 18.06235 -11.32537 1.000 48.07413 98 ALA A O 1
ATOM 680 N N . PHE A 1 99 ? 7.78082 20.24201 -10.99023 1.000 49.23923 99 PHE A N 1
ATOM 681 C CA . PHE A 1 99 ? 9.10545 19.94486 -10.45758 1.000 41.04649 99 PHE A CA 1
ATOM 682 C C . PHE A 1 99 ? 9.02721 19.18464 -9.14129 1.000 37.42268 99 PHE A C 1
ATOM 683 O O . PHE A 1 99 ? 9.89457 18.34993 -8.85910 1.000 35.11325 99 PHE A O 1
ATOM 691 N N . MET A 1 100 ? 8.00437 19.45501 -8.32891 1.000 29.22542 100 MET A N 1
ATOM 692 C CA . MET A 1 100 ? 7.89295 18.85646 -7.00367 1.000 39.82536 100 MET A CA 1
ATOM 693 C C . MET A 1 100 ? 7.67666 17.35042 -7.02658 1.000 42.80498 100 MET A C 1
ATOM 694 O O . MET A 1 100 ? 7.58226 16.75419 -5.94868 1.000 38.75037 100 MET A O 1
ATOM 699 N N . ALA A 1 101 ? 7.59673 16.72383 -8.20291 1.000 38.68708 101 ALA A N 1
ATOM 700 C CA . ALA A 1 101 ? 7.51030 15.26860 -8.25575 1.000 40.86325 101 ALA A CA 1
ATOM 701 C C . ALA A 1 101 ? 8.72343 14.62348 -7.59772 1.000 35.03439 101 ALA A C 1
ATOM 702 O O . ALA A 1 101 ? 8.60459 13.57906 -6.94714 1.000 33.32548 101 ALA A O 1
ATOM 704 N N . GLY A 1 102 ? 9.89595 15.23493 -7.74967 1.000 33.95584 102 GLY A N 1
ATOM 705 C CA . GLY A 1 102 ? 11.10503 14.74789 -7.12847 1.000 37.95429 102 GLY A CA 1
ATOM 706 C C . GLY A 1 102 ? 11.05025 14.80516 -5.61511 1.000 34.57485 102 GLY A C 1
ATOM 707 O O . GLY A 1 102 ? 11.18120 13.78522 -4.93087 1.000 29.19950 102 GLY A O 1
ATOM 708 N N . PRO A 1 103 ? 10.87780 16.00765 -5.05990 1.000 31.45175 103 PRO A N 1
ATOM 709 C CA . PRO A 1 103 ? 10.67827 16.11506 -3.60688 1.000 33.87707 103 PRO A CA 1
ATOM 710 C C . PRO A 1 103 ? 9.57197 15.21680 -3.08387 1.000 35.21249 103 PRO A C 1
ATOM 711 O O . PRO A 1 103 ? 9.68205 14.69575 -1.96571 1.000 29.61165 103 PRO A O 1
ATOM 715 N N . GLN A 1 104 ? 8.51527 14.99892 -3.87048 1.000 29.26267 104 GLN A N 1
ATOM 716 C CA . GLN A 1 104 ? 7.43942 14.11834 -3.42932 1.000 37.59138 104 GLN A CA 1
ATOM 717 C C . GLN A 1 104 ? 7.86441 12.65514 -3.48075 1.000 31.34450 104 GLN A C 1
ATOM 718 O O . GLN A 1 104 ? 7.48725 11.86537 -2.60720 1.000 28.57809 104 GLN A O 1
ATOM 724 N N . MET A 1 105 ? 8.64880 12.27247 -4.49267 1.000 26.22164 105 MET A N 1
ATOM 725 C CA . MET A 1 105 ? 9.16442 10.90745 -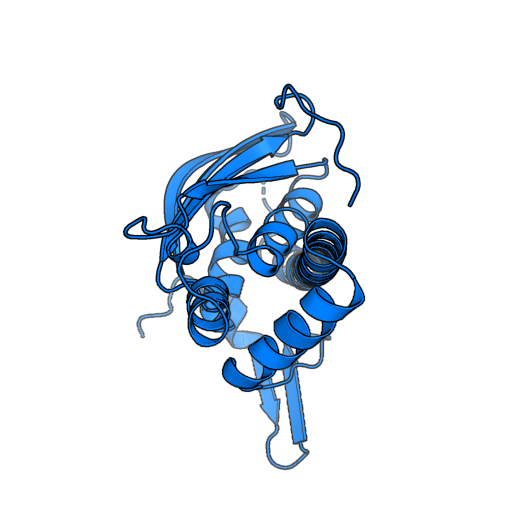4.53697 1.000 31.64509 105 MET A CA 1
ATOM 726 C C . MET A 1 105 ? 10.09946 10.64080 -3.36667 1.000 34.41797 105 MET A C 1
ATOM 727 O O . MET A 1 105 ? 10.09720 9.54237 -2.79976 1.000 33.05347 105 MET A O 1
ATOM 732 N N . HIS A 1 106 ? 10.90551 11.63631 -2.98865 1.000 35.78116 106 HIS A N 1
ATOM 733 C CA . HIS A 1 106 ? 11.74329 11.49328 -1.80325 1.000 34.39826 106 HIS A CA 1
ATOM 734 C C . HIS A 1 106 ? 10.90330 11.15150 -0.58104 1.000 27.04345 106 HIS A C 1
ATOM 735 O O . HIS A 1 106 ? 11.28830 10.29994 0.22836 1.000 31.16269 106 HIS A O 1
ATOM 742 N N . GLY A 1 107 ? 9.73836 11.78738 -0.44440 1.000 29.02868 107 GLY A N 1
ATOM 743 C CA . GLY A 1 107 ? 8.87393 11.48688 0.68479 1.000 30.77662 107 GLY A CA 1
ATOM 744 C C . GLY A 1 107 ? 8.18825 10.13931 0.56016 1.000 33.99427 107 GLY A C 1
ATOM 745 O O . GLY A 1 107 ? 8.07072 9.40089 1.54231 1.000 38.59704 107 GLY A O 1
ATOM 746 N N . ILE A 1 108 ? 7.72782 9.79988 -0.64688 1.000 35.52735 108 ILE A N 1
ATOM 747 C CA . ILE A 1 108 ? 7.01907 8.53863 -0.85402 1.000 33.47764 108 ILE A CA 1
ATOM 748 C C . ILE A 1 108 ? 7.91708 7.35545 -0.51609 1.000 35.06950 108 ILE A C 1
ATOM 749 O O . ILE A 1 108 ? 7.49032 6.39960 0.14416 1.000 29.88418 108 ILE A O 1
ATOM 754 N N . ARG A 1 109 ? 9.17384 7.40441 -0.94823 1.000 28.07659 109 ARG A N 1
ATOM 755 C CA . ARG A 1 109 ? 10.11851 6.32293 -0.70440 1.000 29.54722 109 ARG A CA 1
ATOM 756 C C . ARG A 1 109 ? 10.68876 6.34115 0.71278 1.000 32.65895 109 ARG A C 1
ATOM 757 O O . ARG A 1 109 ? 11.61760 5.57993 1.00343 1.000 31.53858 109 ARG A O 1
ATOM 765 N N . GLY A 1 110 ? 10.15252 7.18456 1.59223 1.000 25.12895 110 GLY A N 1
ATOM 766 C CA . GLY A 1 110 ? 10.51924 7.15431 2.99553 1.000 29.49642 110 GLY A CA 1
ATOM 767 C C . GLY A 1 110 ? 11.90811 7.65748 3.30871 1.000 29.49843 110 GLY A C 1
ATOM 768 O O . GLY A 1 110 ? 12.52818 7.18540 4.26563 1.000 34.20069 110 GLY A O 1
ATOM 769 N N . MET A 1 111 ? 12.41396 8.61354 2.53894 1.000 31.04238 111 MET A N 1
ATOM 770 C CA . MET A 1 111 ? 13.76922 9.11077 2.73115 1.000 35.04152 111 MET A CA 1
ATOM 771 C C . MET A 1 111 ? 13.83372 10.48232 3.37949 1.000 33.27106 111 MET A C 1
ATOM 772 O O . MET A 1 111 ? 14.66415 10.69418 4.26505 1.000 36.26390 111 MET A O 1
ATOM 777 N N . VAL A 1 112 ? 12.98013 11.42093 2.97474 1.000 31.81909 112 VAL A N 1
ATOM 778 C CA . VAL A 1 112 ? 12.98289 12.74744 3.58166 1.000 30.02320 112 VAL A CA 1
ATOM 779 C C . VAL A 1 112 ? 11.70271 13.48610 3.21260 1.000 27.72837 112 VAL A C 1
ATOM 780 O O . VAL A 1 112 ? 11.11738 13.24711 2.15103 1.000 28.03252 112 VAL A O 1
ATOM 784 N N . GLN A 1 113 ? 11.24641 14.36890 4.09825 1.000 38.57906 113 GLN A N 1
ATOM 785 C CA . GLN A 1 113 ? 10.12124 15.25148 3.82292 1.000 38.94417 113 GLN A CA 1
ATOM 786 C C . GLN A 1 113 ? 10.65872 16.61188 3.40108 1.000 39.70119 113 GLN A C 1
ATOM 787 O O . GLN A 1 113 ? 11.42938 17.23547 4.14020 1.000 36.73527 113 GLN A O 1
ATOM 793 N N . VAL A 1 114 ? 10.24876 17.06968 2.22414 1.000 24.83819 114 VAL A N 1
ATOM 794 C CA . VAL A 1 114 ? 10.68523 18.35697 1.69969 1.000 29.66426 114 VAL A CA 1
ATOM 795 C C . VAL A 1 114 ? 9.64814 19.41163 2.05530 1.000 27.14064 114 VAL A C 1
ATOM 796 O O . VAL A 1 114 ? 8.44621 19.21608 1.84071 1.000 35.91721 114 VAL A O 1
ATOM 800 N N . GLU A 1 115 ? 10.11242 20.52570 2.61071 1.000 36.45757 115 GLU A N 1
ATOM 801 C CA . GLU A 1 115 ? 9.27237 21.67032 2.92858 1.000 38.70793 115 GLU A CA 1
ATOM 802 C C . GLU A 1 115 ? 9.82692 22.87885 2.19230 1.000 37.78613 115 GLU A C 1
ATOM 803 O O . GLU A 1 115 ? 11.01375 23.19607 2.32227 1.000 38.54021 115 GLU A O 1
ATOM 809 N N . VAL A 1 116 ? 8.97648 23.54420 1.41888 1.000 38.89301 116 VAL A N 1
ATOM 810 C CA . VAL A 1 116 ? 9.43085 24.61830 0.54260 1.000 33.65259 116 VAL A C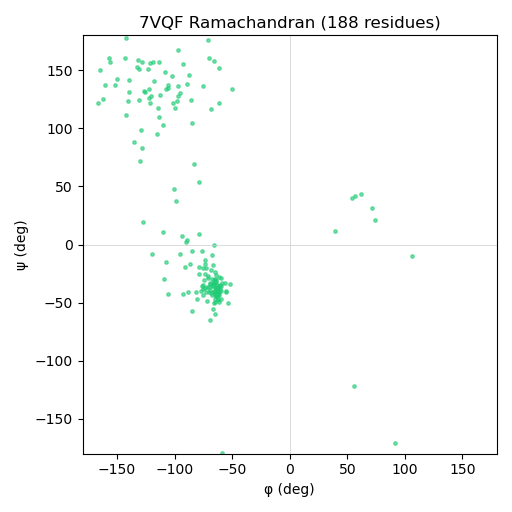A 1
ATOM 811 C C . VAL A 1 116 ? 9.48602 25.92677 1.31794 1.000 39.57937 116 VAL A C 1
ATOM 812 O O . VAL A 1 116 ? 8.48986 26.35625 1.90987 1.000 39.83441 116 VAL A O 1
ATOM 816 N N . ASN A 1 117 ? 10.65534 26.56246 1.31226 1.000 37.46350 117 ASN A N 1
ATOM 817 C CA . ASN A 1 117 ? 10.77882 27.95096 1.73161 1.000 45.60995 117 ASN A CA 1
ATOM 818 C C . ASN A 1 117 ? 10.64850 28.89755 0.54701 1.000 49.39875 117 ASN A C 1
ATOM 819 O O . ASN A 1 117 ? 9.96961 29.92552 0.64272 1.000 57.94072 117 ASN A O 1
ATOM 824 N N . GLU A 1 118 ? 11.28442 28.55639 -0.57119 1.000 45.49523 118 GLU A N 1
ATOM 825 C CA . GLU A 1 118 ? 11.21920 29.34997 -1.78822 1.000 54.46594 118 GLU A CA 1
ATOM 826 C C . GLU A 1 118 ? 11.62782 28.46658 -2.95611 1.000 42.40229 118 GLU A C 1
ATOM 827 O O . GLU A 1 118 ? 12.58869 27.70069 -2.85191 1.000 40.90877 118 GLU A O 1
ATOM 833 N N . LEU A 1 119 ? 10.89439 28.57571 -4.06091 1.000 47.15192 119 LEU A N 1
ATOM 834 C CA . LEU A 1 119 ? 11.20647 27.82575 -5.27446 1.000 45.26480 119 LEU A CA 1
ATOM 835 C C . LEU A 1 119 ? 10.93390 28.71945 -6.47491 1.000 49.33495 119 LEU A C 1
ATOM 836 O O . LEU A 1 119 ? 9.77706 29.04286 -6.76212 1.000 53.12477 119 LEU A O 1
ATOM 841 N N . HIS A 1 120 ? 11.99716 29.12016 -7.16602 1.000 56.36711 120 HIS A N 1
ATOM 842 C CA . HIS A 1 120 ? 11.90568 29.84030 -8.42807 1.000 53.90407 120 HIS A CA 1
ATOM 843 C C . HIS A 1 120 ? 12.61608 29.02129 -9.49473 1.000 53.98392 120 HIS A C 1
ATOM 844 O O . HIS A 1 120 ? 13.77015 28.62214 -9.30624 1.000 51.82841 120 HIS A O 1
ATOM 851 N N . LEU A 1 121 ? 11.93006 28.76683 -10.60618 1.000 46.09855 121 LEU A N 1
ATOM 852 C CA . LEU A 1 121 ? 12.49322 27.92297 -11.64990 1.000 49.37929 121 LEU A CA 1
ATOM 853 C C . LEU A 1 121 ? 11.83460 28.25361 -12.98043 1.000 60.17884 121 LEU A C 1
ATOM 854 O O . LEU A 1 121 ? 10.72343 28.78852 -13.03230 1.000 54.07045 121 LEU A O 1
ATOM 859 N N . SER A 1 122 ? 12.54718 27.92316 -14.05782 1.000 53.92695 122 SER A N 1
ATOM 860 C CA . SER A 1 122 ? 12.04009 28.05990 -15.41732 1.000 52.04060 122 SER A CA 1
ATOM 861 C C . SER A 1 122 ? 12.93707 27.29879 -16.38270 1.000 47.28995 122 SER A C 1
ATOM 862 O O . SER A 1 122 ? 14.13936 27.57002 -16.46640 1.000 45.68756 122 SER A O 1
ATOM 865 N N . HIS A 1 123 ? 12.36157 26.34247 -17.11380 1.000 56.12506 123 HIS A N 1
ATOM 866 C CA . HIS A 1 123 ? 13.14743 25.57551 -18.07341 1.000 58.01699 123 HIS A CA 1
ATOM 867 C C . HIS A 1 123 ? 13.57108 26.42868 -19.26251 1.000 56.42513 123 HIS A C 1
ATOM 868 O O . HIS A 1 123 ? 14.66408 26.23166 -19.80536 1.000 61.16604 123 HIS A O 1
ATOM 875 N N . ASP A 1 124 ? 12.73204 27.38177 -19.67401 1.000 59.96949 124 ASP A N 1
ATOM 876 C CA . ASP A 1 124 ? 13.05111 28.19730 -20.84214 1.000 53.63546 124 ASP A CA 1
ATOM 877 C C . ASP A 1 124 ? 14.17410 29.18168 -20.53634 1.000 54.71132 124 ASP A C 1
ATOM 878 O O . ASP A 1 124 ? 15.14265 29.29043 -21.29739 1.000 53.83124 124 ASP A O 1
ATOM 883 N N . LEU A 1 125 ? 14.06330 29.90775 -19.42478 1.000 56.70482 125 LEU A N 1
ATOM 884 C CA . LEU A 1 125 ? 15.09441 30.85634 -19.02296 1.000 55.15872 125 LEU A CA 1
ATOM 885 C C . LEU A 1 125 ? 16.32526 30.18392 -18.43029 1.000 58.94730 125 LEU A C 1
ATOM 886 O O . LEU A 1 125 ? 17.30564 30.87989 -18.14148 1.000 62.69225 125 LEU A O 1
ATOM 891 N N . LYS A 1 126 ? 16.29639 28.86233 -18.24447 1.000 57.58151 126 LYS A N 1
ATOM 892 C CA . LYS A 1 126 ? 17.39180 28.12606 -17.61172 1.000 54.06905 126 LYS A CA 1
ATOM 893 C C . LYS A 1 126 ? 17.73339 28.72042 -16.24792 1.000 49.59569 126 LYS A C 1
ATOM 894 O O . LYS A 1 126 ? 18.90105 28.84741 -15.87333 1.000 52.85199 126 LYS A O 1
ATOM 900 N N . GLN A 1 127 ? 16.69844 29.09761 -15.50291 1.000 43.87756 127 GLN A N 1
ATOM 901 C CA . GLN A 1 127 ? 16.84251 29.64897 -14.16545 1.000 49.06096 127 GLN A CA 1
ATOM 902 C C . GLN A 1 127 ? 16.37004 28.63372 -13.13323 1.000 51.21644 127 GLN A C 1
ATOM 903 O O . GLN A 1 127 ? 15.46570 27.83421 -13.39409 1.000 46.65116 127 GLN A O 1
ATOM 909 N N . PHE A 1 128 ? 16.99038 28.67207 -11.95436 1.000 41.84293 128 PHE A N 1
ATOM 910 C CA . PHE A 1 128 ? 16.62381 27.75463 -10.88271 1.000 46.99826 128 PHE A CA 1
ATOM 911 C C . PHE A 1 128 ? 17.14939 28.27509 -9.55361 1.000 42.06715 128 PHE A C 1
ATOM 912 O O . PHE A 1 128 ? 18.34830 28.53488 -9.41727 1.000 41.80256 128 PHE A O 1
ATOM 920 N N . TYR A 1 129 ? 16.25268 28.41428 -8.57897 1.000 35.54472 129 TYR A N 1
ATOM 921 C CA . TYR A 1 129 ? 16.63302 28.68824 -7.19780 1.000 43.24591 129 TYR A CA 1
ATOM 922 C C . TYR A 1 129 ? 15.72063 27.88588 -6.28411 1.000 43.68409 129 TYR A C 1
ATOM 923 O O . TYR A 1 129 ? 14.49526 28.02013 -6.35751 1.000 46.69354 129 TYR A O 1
ATOM 932 N N . ALA A 1 130 ? 16.31488 27.05771 -5.42647 1.000 36.66236 130 ALA A N 1
ATOM 933 C CA . ALA A 1 130 ? 15.56784 26.22839 -4.49055 1.000 40.35993 130 ALA A CA 1
ATOM 934 C C . ALA A 1 130 ? 16.07198 26.47142 -3.07622 1.000 35.94473 130 ALA A C 1
ATOM 935 O O . ALA A 1 130 ? 17.28269 26.46176 -2.83324 1.000 36.72307 130 ALA A O 1
ATOM 937 N N . ASP A 1 131 ? 15.14144 26.69584 -2.15206 1.000 38.89950 131 ASP A N 1
ATOM 938 C CA . ASP A 1 131 ? 15.43470 26.80033 -0.72322 1.000 40.66004 131 ASP A CA 1
ATOM 939 C C . ASP A 1 131 ? 14.45860 25.85680 -0.02952 1.000 35.76900 131 ASP A C 1
ATOM 940 O O . ASP A 1 131 ? 13.29542 26.20854 0.18484 1.000 36.73123 131 ASP A O 1
ATOM 945 N N . PHE A 1 132 ? 14.92434 24.65598 0.30295 1.000 39.54063 132 PHE A N 1
ATOM 946 C CA . PHE A 1 132 ? 14.08079 23.61669 0.87374 1.000 32.36293 132 PHE A CA 1
ATOM 947 C C . PHE A 1 132 ? 14.57003 23.24846 2.26488 1.000 34.50810 132 PHE A C 1
ATOM 948 O O . PHE A 1 132 ? 15.77819 23.17292 2.50949 1.000 39.86296 132 PHE A O 1
ATOM 956 N N . ASN A 1 133 ? 13.62608 23.01501 3.16922 1.000 31.66438 133 ASN A N 1
ATOM 957 C CA . ASN A 1 133 ? 13.91707 22.32854 4.41580 1.000 35.20367 133 ASN A CA 1
ATOM 958 C C . ASN A 1 133 ? 13.79920 20.82754 4.20116 1.000 25.13912 133 ASN A C 1
ATOM 959 O O . ASN A 1 133 ? 12.97317 20.35756 3.41548 1.000 35.61895 133 ASN A O 1
ATOM 964 N N . TRP A 1 134 ? 14.63696 20.07709 4.90461 1.000 32.58338 134 TRP A N 1
ATOM 965 C CA . TRP A 1 134 ? 14.57435 18.62004 4.91229 1.000 36.50763 134 TRP A CA 1
ATOM 966 C C . TRP A 1 134 ? 14.17886 18.17608 6.31427 1.000 32.14567 134 TRP A C 1
ATOM 967 O O . TRP A 1 134 ? 14.96744 18.30352 7.25774 1.000 34.57826 134 TRP A O 1
ATOM 978 N N . LEU A 1 135 ? 12.96149 17.66204 6.44878 1.000 29.09612 135 LEU A N 1
ATOM 979 C CA . LEU A 1 135 ? 12.45855 17.16472 7.71977 1.000 33.45392 135 LEU A CA 1
ATOM 980 C C . LEU A 1 135 ? 12.51317 15.64337 7.74280 1.000 33.47910 135 LEU A C 1
ATOM 981 O O . LEU A 1 135 ? 12.30500 14.99040 6.71542 1.000 32.43195 135 LEU A O 1
ATOM 986 N N . ASN A 1 136 ? 12.80066 15.08882 8.92424 1.000 34.86298 136 ASN A N 1
ATOM 987 C CA . ASN A 1 136 ? 12.80748 13.64069 9.14936 1.000 29.82862 136 ASN A CA 1
ATOM 988 C C . ASN A 1 136 ? 13.76459 12.92434 8.19897 1.000 36.16375 136 ASN A C 1
ATOM 989 O O . ASN A 1 136 ? 13.45039 11.86247 7.65792 1.000 37.97201 136 ASN A O 1
ATOM 994 N N . SER A 1 137 ? 14.94264 13.50790 7.99666 1.000 36.44178 137 SER A N 1
ATOM 995 C CA . SER A 1 137 ? 15.93555 12.91690 7.10867 1.000 31.07754 137 SER A CA 1
ATOM 996 C C . SER A 1 137 ? 16.36191 11.54580 7.61572 1.000 38.56526 137 SER A C 1
ATOM 997 O O . SER A 1 137 ? 16.83920 11.41601 8.74751 1.000 30.77050 137 SER A O 1
ATOM 1000 N N . PHE A 1 138 ? 16.18281 10.51984 6.77638 1.000 31.87982 138 PHE A N 1
ATOM 1001 C CA . PHE A 1 138 ? 16.65631 9.18644 7.13642 1.000 27.55907 138 PHE A CA 1
ATOM 1002 C C . PHE A 1 138 ? 18.17066 9.16789 7.27692 1.000 27.29966 138 PHE A C 1
ATOM 1003 O O . PHE A 1 138 ? 18.71212 8.49146 8.15805 1.000 29.62041 138 PHE A O 1
ATOM 1011 N N . GLU A 1 139 ? 18.87169 9.89885 6.40716 1.000 29.90713 139 GLU A N 1
ATOM 1012 C CA . GLU A 1 139 ? 20.32740 9.82637 6.38219 1.000 29.54923 139 GLU A CA 1
ATOM 1013 C C . GLU A 1 139 ? 20.93184 10.47284 7.61943 1.000 34.42140 139 GLU A C 1
ATOM 1014 O O . GLU A 1 139 ? 21.94606 9.99752 8.14309 1.000 32.46822 139 GLU A O 1
ATOM 1020 N N . ALA A 1 140 ? 20.32485 11.55988 8.09770 1.000 28.62819 140 ALA A N 1
ATOM 1021 C CA . ALA A 1 140 ? 20.79821 12.18410 9.32639 1.000 28.63953 140 ALA A CA 1
ATOM 1022 C C . ALA A 1 140 ? 20.63488 11.24328 10.51323 1.000 29.76582 140 ALA A C 1
ATOM 1023 O O . ALA A 1 140 ? 21.54720 11.10819 11.33721 1.000 30.39399 140 ALA A O 1
ATOM 1025 N N . GLU A 1 141 ? 19.48177 10.57333 10.60878 1.000 33.96528 141 GLU A N 1
ATOM 1026 C CA . GLU A 1 141 ? 19.27643 9.59203 11.67092 1.000 38.74026 141 GLU A CA 1
ATOM 1027 C C . GLU A 1 141 ? 20.25077 8.43036 11.54226 1.000 34.45770 141 GLU A C 1
ATOM 1028 O O . GLU A 1 141 ? 20.81176 7.96585 12.54122 1.000 37.81199 141 GLU A O 1
ATOM 1034 N N . VAL A 1 142 ? 20.45287 7.94022 10.31793 1.000 34.47619 142 VAL A N 1
ATOM 1035 C CA . VAL A 1 142 ? 21.39130 6.84497 10.08995 1.000 28.13902 142 VAL A CA 1
ATOM 1036 C C . VAL A 1 142 ? 22.80310 7.26976 10.46908 1.000 41.97880 142 VAL A C 1
ATOM 1037 O O . VAL A 1 142 ? 23.54535 6.51778 11.11423 1.000 40.56348 142 VAL A O 1
ATOM 1041 N N . HIS A 1 143 ? 23.19197 8.48536 10.07954 1.000 31.79909 143 HIS A N 1
ATOM 1042 C CA . HIS A 1 143 ? 24.51877 8.98850 10.41548 1.000 34.28189 143 HIS A CA 1
ATOM 1043 C C . HIS A 1 143 ? 24.70465 9.09385 11.92505 1.000 35.92277 143 HIS A C 1
ATOM 1044 O O . HIS A 1 143 ? 25.76452 8.74020 12.45442 1.000 32.44163 143 HIS A O 1
ATOM 1051 N N . LEU A 1 144 ? 23.67763 9.56484 12.63628 1.000 25.91176 144 LEU A N 1
ATOM 1052 C CA . LEU A 1 144 ? 23.80039 9.75865 14.07552 1.000 29.98431 144 LEU A CA 1
ATOM 1053 C C . LEU A 1 144 ? 23.79640 8.43557 14.83221 1.000 43.62144 144 LEU A C 1
ATOM 1054 O O . LEU A 1 144 ? 24.34167 8.35664 15.93898 1.000 40.75431 144 LEU A O 1
ATOM 1059 N N . SER A 1 145 ? 23.19402 7.39029 14.26199 1.000 39.28544 145 SER A N 1
ATOM 1060 C CA . SER A 1 145 ? 23.16975 6.09853 14.93672 1.000 37.26683 145 SER A CA 1
ATOM 1061 C C . SER A 1 145 ? 24.52290 5.40131 14.89843 1.000 36.76138 145 SER A C 1
ATOM 1062 O O . SER A 1 145 ? 24.74563 4.46637 15.67433 1.000 53.74135 145 SER A O 1
ATOM 1065 N N . GLU A 1 146 ? 25.42811 5.83346 14.0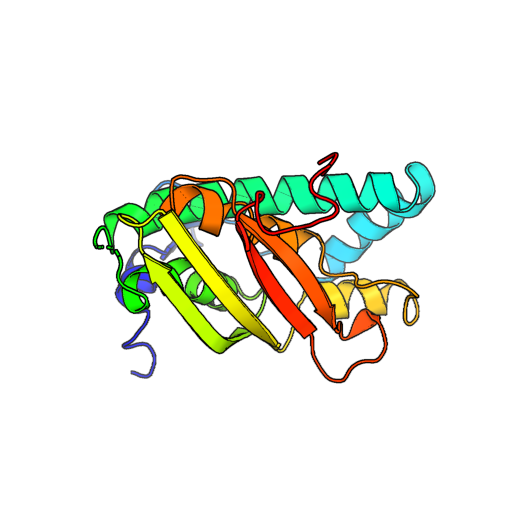2187 1.000 40.44138 146 GLU A N 1
ATOM 1066 C CA . GLU A 1 146 ? 26.77428 5.28146 13.95412 1.000 41.97730 146 GLU A CA 1
ATOM 1067 C C . GLU A 1 146 ? 27.84879 6.23285 14.45741 1.000 48.23954 146 GLU A C 1
ATOM 1068 O O . GLU A 1 146 ? 28.87578 5.77047 14.95904 1.000 40.18753 146 GLU A O 1
ATOM 1074 N N . PHE A 1 147 ? 27.64236 7.54188 14.33094 1.000 41.87108 147 PHE A N 1
ATOM 1075 C CA . PHE A 1 147 ? 28.60066 8.55268 14.74812 1.000 34.77955 147 PHE A CA 1
ATOM 1076 C C . PHE A 1 147 ? 27.90732 9.63220 15.56467 1.000 38.20864 147 PHE A C 1
ATOM 1077 O O . PHE A 1 147 ? 26.71046 9.87676 15.38789 1.000 36.92329 147 PHE A O 1
ATOM 1085 N N . PRO A 1 148 ? 28.63726 10.30237 16.46594 1.000 42.34736 148 PRO A N 1
ATOM 1086 C CA . PRO A 1 148 ? 28.07039 11.48024 17.13931 1.000 39.35399 148 PRO A CA 1
ATOM 1087 C C . PRO A 1 148 ? 27.94407 12.66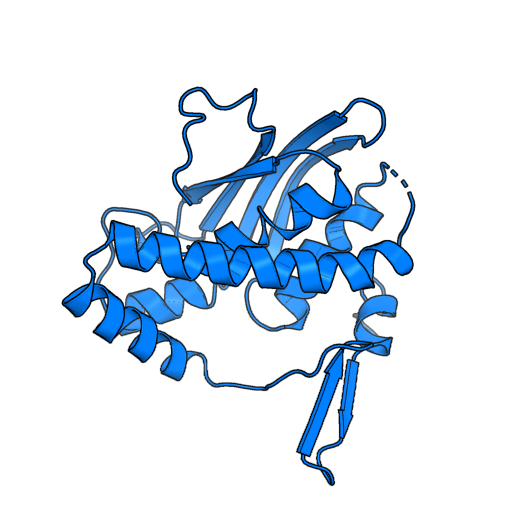160 16.18746 1.000 33.47612 148 PRO A C 1
ATOM 1088 O O . PRO A 1 148 ? 28.36646 12.56772 15.03076 1.000 38.11409 148 PRO A O 1
ATOM 1092 N N . ALA A 1 149 ? 27.36603 13.76804 16.65900 1.000 38.97493 149 ALA A N 1
ATOM 1093 C CA . ALA A 1 149 ? 27.16688 14.94715 15.82105 1.000 32.61186 149 ALA A CA 1
ATOM 1094 C C . ALA A 1 149 ? 28.45474 15.33241 15.10440 1.000 35.40504 149 ALA A C 1
ATOM 1095 O O . ALA A 1 149 ? 29.52902 15.37742 15.70920 1.000 29.82828 149 ALA A O 1
ATOM 1097 N N . SER A 1 150 ? 28.34087 15.60235 13.80877 1.000 30.26277 150 SER A N 1
ATOM 1098 C CA . SER A 1 150 ? 29.49660 15.78880 12.94617 1.000 33.56335 150 SER A CA 1
ATOM 1099 C C . SER A 1 150 ? 29.82813 17.26798 12.77103 1.000 31.82539 150 SER A C 1
ATOM 1100 O O . SER A 1 150 ? 29.05301 18.16098 13.12101 1.000 28.21082 150 SER A O 1
ATOM 1103 N N . ASP A 1 151 ? 31.01590 17.51094 12.21435 1.000 32.88581 151 ASP A N 1
ATOM 1104 C CA . ASP A 1 151 ? 31.46724 18.86367 11.91250 1.000 38.44178 151 ASP A CA 1
ATOM 1105 C C . ASP A 1 151 ? 30.83591 19.40783 10.63323 1.000 40.72079 151 ASP A C 1
ATOM 1106 O O . ASP A 1 151 ? 30.70023 20.62857 10.48656 1.000 38.14350 151 ASP A O 1
ATOM 1111 N N . GLN A 1 152 ? 30.43234 18.53392 9.71860 1.000 42.71648 152 GLN A N 1
ATOM 1112 C CA . GLN A 1 152 ? 29.89060 18.89859 8.41943 1.000 47.38779 152 GLN A CA 1
ATOM 1113 C C . GLN A 1 152 ? 28.56021 18.19424 8.18787 1.000 36.26537 152 GLN A C 1
ATOM 1114 O O . GLN A 1 152 ? 28.28270 17.16032 8.80386 1.000 33.13964 152 GLN A O 1
ATOM 1120 N N . PRO A 1 153 ? 27.71410 18.73274 7.30374 1.000 39.60429 153 PRO A N 1
ATOM 1121 C CA . PRO A 1 153 ? 26.43819 18.06485 7.01272 1.000 33.01072 153 PRO A CA 1
ATOM 1122 C C . PRO A 1 153 ? 26.65751 16.67452 6.43533 1.000 37.54624 153 PRO A C 1
ATOM 1123 O O . PRO A 1 153 ? 27.67204 16.39502 5.79187 1.000 32.24827 153 PRO A O 1
ATOM 1127 N N . ALA A 1 154 ? 25.68082 15.79612 6.67101 1.000 26.15896 154 ALA A N 1
ATOM 1128 C CA . ALA A 1 154 ? 25.86275 14.37189 6.44445 1.000 37.72313 154 ALA A CA 1
ATOM 1129 C C . ALA A 1 154 ? 24.91737 13.75520 5.42414 1.000 31.71741 154 ALA A C 1
ATOM 1130 O O . ALA A 1 154 ? 25.11332 12.58909 5.06479 1.000 33.76863 154 ALA A O 1
ATOM 1132 N N . CYS A 1 155 ? 23.90912 14.48404 4.94386 1.000 27.44142 155 CYS A N 1
ATOM 1133 C CA . CYS A 1 155 ? 22.89692 13.90439 4.05759 1.000 27.96784 155 CYS A CA 1
ATOM 1134 C C . CYS A 1 155 ? 23.40732 13.89940 2.61340 1.000 29.28587 155 CYS A C 1
ATOM 1135 O O . CYS A 1 155 ? 22.92221 14.61326 1.73303 1.000 36.28902 155 CYS A O 1
ATOM 1138 N N . TRP A 1 156 ? 24.40554 13.04398 2.37480 1.000 27.14554 156 TRP A N 1
ATOM 1139 C CA . TRP A 1 156 ? 25.07492 13.01178 1.07664 1.000 39.43407 156 TRP A CA 1
ATOM 1140 C C . TRP A 1 156 ? 24.22602 12.32926 0.00935 1.000 32.05978 156 TRP A C 1
ATOM 1141 O O . TRP A 1 156 ? 24.14703 12.81458 -1.12416 1.000 33.14677 156 TRP A O 1
ATOM 1152 N N . MET A 1 157 ? 23.60359 11.19674 0.34537 1.000 31.16996 157 MET A N 1
ATOM 1153 C CA . MET A 1 157 ? 22.75103 10.50250 -0.61494 1.000 27.69931 157 MET A CA 1
ATOM 1154 C C . MET A 1 157 ? 21.53921 11.34446 -0.98477 1.000 30.70849 157 MET A C 1
ATOM 1155 O O . MET A 1 157 ? 21.13820 11.39162 -2.15428 1.000 30.09938 157 MET A O 1
ATOM 1160 N N . LEU A 1 158 ? 20.93375 12.00743 0.00211 1.000 26.96475 158 LEU A N 1
ATOM 1161 C CA . LEU A 1 158 ? 19.82195 12.90374 -0.29174 1.000 33.67113 158 LEU A CA 1
ATOM 1162 C C . LEU A 1 158 ? 20.27195 14.06194 -1.17209 1.000 29.90103 158 LEU A C 1
ATOM 1163 O O . LEU A 1 158 ? 19.53802 14.49074 -2.07005 1.000 33.79850 158 LEU A O 1
ATOM 1168 N N . LEU A 1 159 ? 21.47867 14.58159 -0.92858 1.000 30.89974 159 LEU A N 1
ATOM 1169 C CA . LEU A 1 159 ? 21.96791 15.71261 -1.70997 1.000 32.95757 159 LEU A CA 1
ATOM 1170 C C . LEU A 1 159 ? 22.25787 15.30157 -3.14646 1.000 33.74491 159 LEU A C 1
ATOM 1171 O O . LEU A 1 159 ? 21.98538 16.06239 -4.08246 1.000 28.53912 159 LEU A O 1
ATOM 1176 N N . GLY A 1 160 ? 22.80994 14.10276 -3.34070 1.000 29.27244 160 GLY A N 1
ATOM 1177 C CA . GLY A 1 160 ? 22.99921 13.60386 -4.69145 1.000 32.42380 160 GLY A CA 1
ATOM 1178 C C . GLY A 1 160 ? 21.68734 13.44870 -5.43457 1.000 33.24840 160 GLY A C 1
ATOM 1179 O O . GLY A 1 160 ? 21.59000 13.78102 -6.61911 1.000 33.57030 160 GLY A O 1
ATOM 1180 N N . TYR A 1 161 ? 20.65482 12.95866 -4.74272 1.000 24.98468 161 TYR A N 1
ATOM 1181 C CA . TYR A 1 161 ? 19.34537 12.81260 -5.36992 1.000 29.90086 161 TYR A CA 1
ATOM 1182 C C . TYR A 1 161 ? 18.78528 14.16361 -5.79010 1.000 35.12154 161 TYR A C 1
ATOM 1183 O O . TYR A 1 161 ? 18.20216 14.29066 -6.87319 1.000 38.32904 161 TYR A O 1
ATOM 1192 N N . ALA A 1 162 ? 18.93724 15.18138 -4.94008 1.000 28.86973 162 ALA A N 1
ATOM 1193 C CA . ALA A 1 162 ? 18.50654 16.52337 -5.31595 1.000 32.29919 162 ALA A CA 1
ATOM 1194 C C . ALA A 1 162 ? 19.23495 16.99481 -6.56770 1.000 31.55099 162 ALA A C 1
ATOM 1195 O O . ALA A 1 162 ? 18.61482 17.50270 -7.50843 1.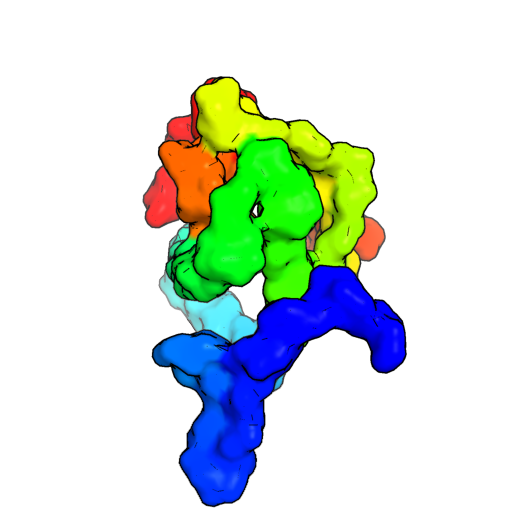000 28.71904 162 ALA A O 1
ATOM 1197 N N . CYS A 1 163 ? 20.55669 16.81497 -6.60214 1.000 27.61600 163 CYS A N 1
ATOM 1198 C CA A CYS A 1 163 ? 21.32826 17.23793 -7.76588 0.600 31.51660 163 CYS A CA 1
ATOM 1199 C CA B CYS A 1 163 ? 21.32990 17.23541 -7.76523 0.400 31.46023 163 CYS A CA 1
ATOM 1200 C C . CYS A 1 163 ? 20.96956 16.41387 -8.99660 1.000 35.40000 163 CYS A C 1
ATOM 1201 O O . CYS A 1 163 ? 20.79205 16.96640 -10.08782 1.000 34.29490 163 CYS A O 1
ATOM 1206 N N . GLY A 1 164 ? 20.85125 15.09371 -8.83973 1.000 41.50609 164 GLY A N 1
ATOM 1207 C CA . GLY A 1 164 ? 20.54977 14.24533 -9.98270 1.000 29.40912 164 GLY A CA 1
ATOM 1208 C C . GLY A 1 164 ? 19.17965 14.51539 -10.57180 1.000 33.34500 164 GLY A C 1
ATOM 1209 O O . GLY A 1 164 ? 19.03473 14.68687 -11.78486 1.000 32.84858 164 GLY A O 1
ATOM 1210 N N . TYR A 1 165 ? 18.15251 14.55335 -9.71999 1.000 27.88694 165 TYR A N 1
ATOM 1211 C CA . TYR A 1 165 ? 16.79737 14.78104 -10.21117 1.000 29.90144 165 TYR A CA 1
ATOM 1212 C C . TYR A 1 165 ? 16.65863 16.16779 -10.82699 1.000 35.69497 165 TYR A C 1
ATOM 1213 O O . TYR A 1 165 ? 16.09848 16.31774 -11.91926 1.000 34.93628 165 TYR A O 1
ATOM 1222 N N . SER A 1 166 ? 17.15103 17.19774 -10.13153 1.000 36.08121 166 SER A N 1
ATOM 1223 C CA . SER A 1 166 ? 16.97828 18.56503 -10.61417 1.000 37.29335 166 SER A CA 1
ATOM 1224 C C . SER A 1 166 ? 17.70324 18.78087 -11.93562 1.000 38.27098 166 SER A C 1
ATOM 1225 O O . SER A 1 166 ? 17.16940 19.42554 -12.84500 1.000 38.04191 166 SER A O 1
ATOM 1228 N N . SER A 1 167 ? 18.91986 18.24460 -12.06257 1.000 36.69844 167 SER A N 1
ATOM 1229 C CA . SER A 1 167 ? 19.67166 18.40425 -13.30264 1.000 35.99586 167 SER A CA 1
ATOM 1230 C C . SER A 1 167 ? 18.97456 17.73435 -14.47953 1.000 43.60940 167 SER A C 1
ATOM 1231 O O . SER A 1 167 ? 19.04373 18.23907 -15.60586 1.000 40.28718 167 SER A O 1
ATOM 1234 N N . PHE A 1 168 ? 18.30403 16.60570 -14.24410 1.000 36.69840 168 PHE A N 1
ATOM 1235 C CA . PHE A 1 168 ? 17.58787 15.92780 -15.31900 1.000 36.22601 168 PHE A CA 1
ATOM 1236 C C . PHE A 1 168 ? 16.41504 16.76936 -15.80678 1.000 42.95641 168 PHE A C 1
ATOM 1237 O O . PHE A 1 168 ? 16.30538 17.07338 -16.99961 1.000 36.97878 168 PHE A O 1
ATOM 1245 N N . VAL A 1 169 ? 15.52333 17.15634 -14.89122 1.000 37.27519 169 VAL A N 1
ATOM 1246 C CA . VAL A 1 169 ? 14.29239 17.82549 -15.29089 1.000 39.65227 169 VAL A CA 1
ATOM 1247 C C . VAL A 1 169 ? 14.53166 19.25934 -15.74606 1.000 47.46837 169 VAL A C 1
ATOM 1248 O O . VAL A 1 169 ? 13.69114 19.82401 -16.45503 1.000 50.97513 169 VAL A O 1
ATOM 1252 N N . MET A 1 170 ? 15.65308 19.86913 -15.36027 1.000 40.75755 170 MET A N 1
ATOM 1253 C CA . MET A 1 170 ? 15.95110 21.23811 -15.76118 1.000 42.01354 170 MET A CA 1
ATOM 1254 C C . MET A 1 170 ? 16.74957 21.32155 -17.05405 1.000 46.26717 170 MET A C 1
ATOM 1255 O O . MET A 1 170 ? 16.76537 22.38343 -17.68717 1.000 41.52551 170 MET A O 1
ATOM 1260 N N . GLY A 1 171 ? 17.40655 20.23657 -17.45943 1.000 45.61700 171 GLY A N 1
ATOM 1261 C CA . GLY A 1 171 ? 18.24564 20.27496 -18.63987 1.000 41.99838 171 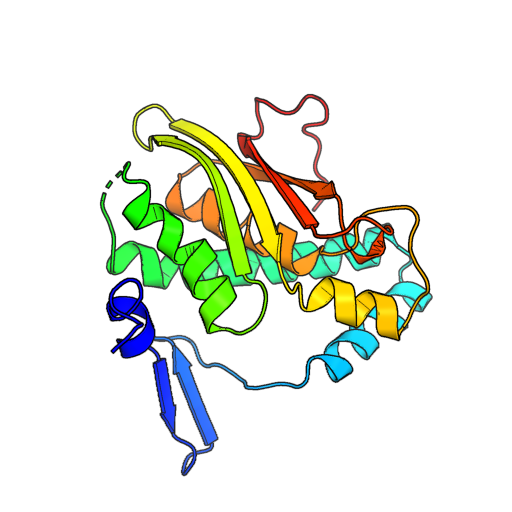GLY A CA 1
ATOM 1262 C C . GLY A 1 171 ? 19.55349 21.00918 -18.45766 1.000 52.57824 171 GLY A C 1
ATOM 1263 O O . GLY A 1 171 ? 20.15403 21.43959 -19.44569 1.000 54.45200 171 GLY A O 1
ATOM 1264 N N . GLN A 1 172 ? 20.01077 21.16870 -17.21725 1.000 39.71288 172 GLN A N 1
ATOM 1265 C CA . GLN A 1 172 ? 21.26347 21.85123 -16.92592 1.000 34.76674 172 GLN A CA 1
ATOM 1266 C C . GLN A 1 172 ? 21.76206 21.38528 -15.56604 1.000 50.62412 172 GLN A C 1
ATOM 1267 O O . GLN A 1 172 ? 20.99742 20.86538 -14.74927 1.000 36.17995 172 GLN A O 1
ATOM 1273 N N . THR A 1 173 ? 23.05682 21.58061 -15.33219 1.000 46.59904 173 THR A N 1
ATOM 1274 C CA . THR A 1 173 ? 23.66228 21.16028 -14.07449 1.000 40.62259 173 THR A CA 1
ATOM 1275 C C . THR A 1 173 ? 23.13336 22.01331 -12.92698 1.000 38.33871 173 THR A C 1
ATOM 1276 O O . THR A 1 173 ? 23.34830 23.22974 -12.89350 1.000 41.85608 173 THR A O 1
ATOM 1280 N N . ILE A 1 174 ? 22.43709 21.37554 -11.99121 1.000 37.16423 174 ILE A N 1
ATOM 1281 C CA . ILE A 1 174 ? 21.90774 22.03470 -10.80355 1.000 44.87924 174 ILE A CA 1
ATOM 1282 C C . ILE A 1 174 ? 22.61761 21.44714 -9.59295 1.000 41.49346 174 ILE A C 1
ATOM 1283 O O . ILE A 1 174 ? 22.50534 20.24514 -9.32323 1.000 33.58276 174 ILE A O 1
ATOM 1288 N N . ILE A 1 175 ? 23.34500 22.29071 -8.86531 1.000 44.28247 175 ILE A N 1
ATOM 1289 C CA . ILE A 1 175 ? 24.14543 21.87105 -7.72101 1.000 33.63645 175 ILE A CA 1
ATOM 1290 C C . ILE A 1 175 ? 23.44802 22.31686 -6.44390 1.000 38.93442 175 ILE A C 1
ATOM 1291 O O . ILE A 1 175 ? 22.94108 23.44193 -6.36147 1.000 40.60993 175 ILE A O 1
ATOM 1296 N N . TYR A 1 176 ? 23.41884 21.43218 -5.45096 1.000 32.89943 176 TYR A N 1
ATOM 1297 C CA . TYR A 1 176 ? 22.83264 21.72039 -4.15190 1.000 32.11019 176 TYR A CA 1
ATOM 1298 C C . TYR A 1 176 ? 23.90745 21.74606 -3.07291 1.000 32.13896 176 TYR A C 1
ATOM 1299 O O . TYR A 1 176 ? 24.97677 21.14501 -3.20842 1.000 27.97187 176 TYR A O 1
ATOM 1308 N N . GLN A 1 177 ? 23.59951 22.44510 -1.98337 1.000 36.34435 177 GLN A N 1
ATOM 1309 C CA . GLN A 1 177 ? 24.45624 22.46784 -0.80603 1.000 31.20889 177 GLN A CA 1
ATOM 1310 C C . GLN A 1 177 ? 23.58020 22.40952 0.43360 1.000 29.97970 177 GLN A C 1
ATOM 1311 O O . GLN A 1 177 ? 22.61065 23.16488 0.54343 1.000 32.23533 177 GLN A O 1
ATOM 1317 N N . GLU A 1 178 ? 23.91645 21.51217 1.35720 1.000 28.87541 178 GLU A N 1
ATOM 1318 C CA . GLU A 1 178 ? 23.18138 21.38254 2.61390 1.000 30.71972 178 GLU A CA 1
ATOM 1319 C C . GLU A 1 178 ? 23.73343 22.40290 3.60186 1.000 32.71073 178 GLU A C 1
ATOM 1320 O O . GLU A 1 178 ? 24.81730 22.22047 4.15983 1.000 31.41253 178 GLU A O 1
ATOM 1326 N N . THR A 1 179 ? 22.98597 23.48750 3.82385 1.000 30.53411 179 THR A N 1
ATOM 1327 C CA . THR A 1 179 ? 23.45497 24.53511 4.72730 1.000 41.17759 179 THR A CA 1
ATOM 1328 C C . THR A 1 179 ? 23.30872 24.12764 6.18915 1.000 38.34201 179 THR A C 1
ATOM 1329 O O . THR A 1 179 ? 24.15580 24.47597 7.01964 1.000 40.17489 179 THR A O 1
ATOM 1333 N N . HIS A 1 180 ? 22.24518 23.39888 6.52197 1.000 36.99095 180 HIS A N 1
ATOM 1334 C CA . HIS A 1 180 ? 22.00196 22.93151 7.87897 1.000 39.87088 180 HIS A CA 1
ATOM 1335 C C . HIS A 1 180 ? 21.69074 21.44360 7.84373 1.000 37.81287 180 HIS A C 1
ATOM 1336 O O . HIS A 1 180 ? 21.16004 20.93380 6.85429 1.000 28.88951 180 HIS A O 1
ATOM 1343 N N . CYS A 1 181 ? 22.01985 20.74903 8.93274 1.000 33.53789 181 CYS A N 1
ATOM 1344 C CA . CYS A 1 181 ? 21.81576 19.30807 8.99880 1.000 28.29100 181 CYS A CA 1
ATOM 1345 C C . CYS A 1 181 ? 21.59075 18.87669 10.44102 1.000 36.64412 181 CYS A C 1
ATOM 1346 O O . CYS A 1 181 ? 22.28456 19.33899 11.35086 1.000 34.26195 181 CYS A O 1
ATOM 1349 N N . VAL A 1 182 ? 20.61763 17.98117 10.63391 1.000 36.17109 182 VAL A N 1
ATOM 1350 C CA . VAL A 1 182 ? 20.37236 17.39836 11.95196 1.000 32.03991 182 VAL A CA 1
ATOM 1351 C C . VAL A 1 182 ? 21.64388 16.76275 12.50086 1.000 30.51725 182 VAL A C 1
ATOM 1352 O O . VAL A 1 182 ? 21.94758 16.87455 13.69449 1.000 38.59546 182 VAL A O 1
ATOM 1356 N N . ALA A 1 183 ? 22.41178 16.09313 11.63850 1.000 34.06646 183 ALA A N 1
ATOM 1357 C CA . ALA A 1 183 ? 23.65150 15.45530 12.06281 1.000 32.21427 183 ALA A CA 1
ATOM 1358 C C . ALA A 1 183 ? 24.72436 16.45675 12.46535 1.000 40.37531 183 ALA A C 1
ATOM 1359 O O . ALA A 1 183 ? 25.76017 16.04384 12.99773 1.000 43.25830 183 ALA A O 1
ATOM 1361 N N . GLN A 1 184 ? 24.50936 17.74819 12.21711 1.000 36.67256 184 GLN A N 1
ATOM 1362 C CA . GLN A 1 184 ? 25.40713 18.79814 12.67741 1.000 35.42695 184 GLN A CA 1
ATOM 1363 C C . GLN A 1 184 ? 24.96650 19.42209 13.99210 1.000 37.91891 184 GLN A C 1
ATOM 1364 O O . GLN A 1 184 ? 25.71865 20.21814 14.56429 1.000 49.26544 184 GLN A O 1
ATOM 1370 N N . GLY A 1 185 ? 23.77501 19.08881 14.47751 1.000 37.94125 185 GLY A N 1
ATOM 1371 C CA . GLY A 1 185 ? 23.21625 19.69761 15.66607 1.000 43.81662 185 GLY A CA 1
ATOM 1372 C C . GLY A 1 185 ? 22.09799 20.67434 15.38883 1.000 47.86746 185 GLY A C 1
ATOM 1373 O O . GLY A 1 185 ? 21.43649 21.11807 16.33640 1.000 49.57084 185 GLY A O 1
ATOM 1374 N N . ASP A 1 186 ? 21.86823 21.02809 14.12709 1.000 40.51858 186 ASP A N 1
ATOM 1375 C CA . ASP A 1 186 ? 20.75920 21.89983 13.78029 1.000 39.63115 186 ASP A CA 1
ATOM 1376 C C . ASP A 1 186 ? 19.43560 21.16189 13.96412 1.000 40.86997 186 ASP A C 1
ATOM 1377 O O . ASP A 1 186 ? 19.38275 19.92972 14.01405 1.000 32.44703 186 ASP A O 1
ATOM 1382 N N . GLU A 1 187 ? 18.35222 21.93574 14.07542 1.000 44.50129 187 GLU A N 1
ATOM 1383 C CA . GLU A 1 187 ? 17.05932 21.33128 14.38397 1.000 44.55894 187 GLU A CA 1
ATOM 1384 C C . GLU A 1 187 ? 16.56738 20.46140 13.23476 1.000 47.52182 187 GLU A C 1
ATOM 1385 O O . GLU A 1 187 ? 16.06468 19.35412 13.45907 1.000 50.46886 187 GLU A O 1
ATOM 1391 N N . HIS A 1 188 ? 16.70142 20.94085 12.00007 1.000 39.77285 188 HIS A N 1
ATOM 1392 C CA . HIS A 1 188 ? 16.39453 20.14054 10.82501 1.000 39.02415 188 HIS A CA 1
ATOM 1393 C C . HIS A 1 188 ? 17.40997 20.46872 9.73876 1.000 42.49481 188 HIS A C 1
ATOM 1394 O O . HIS A 1 188 ? 18.29006 21.31784 9.91629 1.000 39.81285 188 HIS A O 1
ATOM 1401 N N . CYS A 1 189 ? 17.29349 19.77873 8.61008 1.000 34.83445 189 CYS A N 1
ATOM 1402 C CA . CYS A 1 189 ? 18.19572 19.99276 7.49214 1.000 27.58386 189 CYS A CA 1
ATOM 1403 C C . CYS A 1 189 ? 17.61156 21.01476 6.52101 1.000 31.60448 189 CYS A C 1
ATOM 1404 O O . CYS A 1 189 ? 16.39805 21.22078 6.44672 1.000 36.12661 189 CYS A O 1
ATOM 1407 N N . ARG A 1 190 ? 18.50240 21.65958 5.77230 1.000 30.90461 190 ARG A N 1
ATOM 1408 C CA . ARG A 1 190 ? 18.11474 22.68822 4.81971 1.000 35.47038 190 ARG A CA 1
ATOM 1409 C C . ARG A 1 190 ? 19.12031 22.69631 3.68087 1.000 31.99627 190 ARG A C 1
ATOM 1410 O O . ARG A 1 190 ? 20.31847 22.49924 3.90272 1.000 28.73921 190 ARG A O 1
ATOM 1418 N N . ILE A 1 191 ? 18.62575 22.91411 2.46148 1.000 27.74780 191 ILE A N 1
ATOM 1419 C CA . ILE A 1 191 ? 19.46107 22.90206 1.27028 1.000 22.08860 191 ILE A CA 1
ATOM 1420 C C . ILE A 1 191 ? 19.15914 24.13261 0.42918 1.000 37.23167 191 ILE A C 1
ATOM 1421 O O . ILE A 1 191 ? 18.09512 24.74646 0.53599 1.000 35.69455 191 ILE A O 1
ATOM 1426 N N . ILE A 1 192 ? 20.12121 24.48058 -0.42294 1.000 32.37101 192 ILE A N 1
ATOM 1427 C CA . ILE A 1 192 ? 19.98030 25.55343 -1.39874 1.000 33.15942 192 ILE A CA 1
ATOM 1428 C C . ILE A 1 192 ? 20.41970 25.02466 -2.75525 1.000 32.78551 192 ILE A C 1
ATOM 1429 O O . ILE A 1 192 ? 21.54384 24.53223 -2.89711 1.000 37.96036 192 ILE A O 1
ATOM 1434 N N . GLY A 1 193 ? 19.54021 25.12802 -3.74875 1.000 32.64381 193 GLY A N 1
ATOM 1435 C CA . GLY A 1 193 ? 19.86916 24.66253 -5.08258 1.000 38.19718 193 GLY A CA 1
ATOM 1436 C C . GLY A 1 193 ? 19.97599 25.77498 -6.10657 1.000 41.94848 193 GLY A C 1
ATOM 1437 O O . GLY A 1 193 ? 19.06851 26.60369 -6.22740 1.000 37.84020 193 GLY A O 1
ATOM 1438 N N . LYS A 1 194 ? 21.07492 25.80325 -6.84939 1.000 48.50338 194 LYS A N 1
ATOM 1439 C CA . LYS A 1 194 ? 21.32603 26.79512 -7.88350 1.000 39.86499 194 LYS A CA 1
ATOM 1440 C C . LYS A 1 194 ? 22.04178 26.12029 -9.03724 1.000 43.42942 194 LYS A C 1
ATOM 1441 O O . LYS A 1 194 ? 22.62628 25.04057 -8.86776 1.000 42.57522 194 LYS A O 1
ATOM 1447 N N . PRO A 1 195 ? 22.01371 26.71287 -10.23386 1.000 44.36587 195 PRO A N 1
ATOM 1448 C CA . PRO A 1 195 ? 22.82379 26.17770 -11.33089 1.000 44.24085 195 PRO A CA 1
ATOM 1449 C C . PRO A 1 195 ? 24.30762 26.31778 -11.02632 1.000 41.15222 195 PRO A C 1
ATOM 1450 O O . PRO A 1 195 ? 24.72849 27.14618 -10.21582 1.000 46.31840 195 PRO A O 1
ATOM 1454 N N . LEU A 1 196 ? 25.10404 25.48140 -11.69825 1.000 44.79221 196 LEU A N 1
ATOM 1455 C CA . LEU A 1 196 ? 26.53556 25.41684 -11.41889 1.000 45.46910 196 LEU A CA 1
ATOM 1456 C C . LEU A 1 196 ? 27.20203 26.78046 -11.55756 1.000 46.33474 196 LEU A C 1
ATOM 1457 O O . LEU A 1 196 ? 28.14491 27.08885 -10.81959 1.000 51.27521 196 LEU A O 1
ATOM 1462 N N . SER A 1 197 ? 26.71706 27.61436 -12.48045 1.000 48.78625 197 SER A N 1
ATOM 1463 C CA . SER A 1 197 ? 27.34332 28.90667 -12.73196 1.000 48.76760 197 SER A CA 1
ATOM 1464 C C . SER A 1 197 ? 27.17032 29.88068 -11.57375 1.000 61.02062 197 SER A C 1
ATOM 1465 O O . SER A 1 197 ? 27.95731 30.82625 -11.45503 1.000 57.26853 197 SER A O 1
ATOM 1468 N N . GLU A 1 198 ? 26.17172 29.67261 -10.71874 1.000 58.27786 198 GLU A N 1
ATOM 1469 C CA . GLU A 1 198 ? 25.86963 30.59481 -9.63280 1.000 45.57424 198 GLU A CA 1
ATOM 1470 C C . GLU A 1 198 ? 26.54164 30.21260 -8.31694 1.000 52.00332 198 GLU A C 1
ATOM 1471 O O . GLU A 1 198 ? 26.26162 30.83763 -7.28869 1.000 55.32917 198 GLU A O 1
ATOM 1477 N N . TRP A 1 199 ? 27.41726 29.21131 -8.32664 1.000 52.00856 199 TRP A N 1
ATOM 1478 C CA . TRP A 1 199 ? 28.21865 28.83610 -7.16886 1.000 54.84379 199 TRP A CA 1
ATOM 1479 C C . TRP A 1 199 ? 29.64987 29.30235 -7.39074 1.000 62.17621 199 TRP A C 1
ATOM 1480 O O . TRP A 1 199 ? 30.20535 29.10994 -8.47710 1.000 68.58437 199 TRP A O 1
ATOM 1491 N N . GLU A 1 200 ? 30.24912 29.90871 -6.36527 1.000 65.97407 200 GLU A N 1
ATOM 1492 C CA . GLU A 1 200 ? 31.61309 30.40594 -6.52167 1.000 73.66767 200 GLU A CA 1
ATOM 1493 C C . GLU A 1 200 ? 32.63145 29.27055 -6.51756 1.000 67.88898 200 GLU A C 1
ATOM 1494 O O . GLU A 1 200 ? 33.68078 29.37199 -7.16496 1.000 83.25113 200 GLU A O 1
ATOM 1500 N N . ASN A 1 201 ? 32.33823 28.18584 -5.81059 1.000 66.12504 201 ASN A N 1
ATOM 1501 C CA . ASN A 1 201 ? 33.23857 27.03804 -5.69602 1.000 72.37355 201 ASN A CA 1
ATOM 1502 C C . ASN A 1 201 ? 32.80018 25.92118 -6.62815 1.000 73.96608 201 ASN A C 1
ATOM 1503 O O . ASN A 1 201 ? 32.71037 24.74823 -6.25885 1.000 78.57329 201 ASN A O 1
ATOM 1505 N N . ALA A 1 202 ? 32.52470 26.30138 -7.87399 1.000 79.10818 202 ALA A N 1
ATOM 1506 C CA . ALA A 1 202 ? 31.90235 25.40857 -8.84691 1.000 75.23466 202 ALA A CA 1
ATOM 1507 C C . ALA A 1 202 ? 32.92850 24.44385 -9.44507 1.000 82.58965 202 ALA A C 1
ATOM 1508 O O . ALA A 1 202 ? 33.09980 24.33639 -10.65697 1.000 85.68551 202 ALA A O 1
ATOM 1510 N N . ASP A 1 203 ? 33.62462 23.73260 -8.55322 1.000 85.97605 203 ASP A N 1
ATOM 1511 C CA . ASP A 1 203 ? 34.54359 22.65888 -8.94322 1.000 84.95579 203 ASP A CA 1
ATOM 1512 C C . ASP A 1 203 ? 34.17426 21.41463 -8.12211 1.000 86.95019 203 ASP A C 1
ATOM 1513 O O . ASP A 1 203 ? 34.77515 21.11370 -7.09112 1.000 88.94966 203 ASP A O 1
ATOM 1518 N N . GLU A 1 204 ? 33.16910 20.67007 -8.58145 1.000 94.53141 204 GLU A N 1
ATOM 1519 C CA . GLU A 1 204 ? 32.63293 19.55057 -7.80633 1.000 85.64250 204 GLU A CA 1
ATOM 1520 C C . GLU A 1 204 ? 33.20017 18.22821 -8.30541 1.000 83.23884 204 GLU A C 1
ATOM 1521 O O . GLU A 1 204 ? 32.94309 17.81888 -9.44067 1.000 76.33028 204 GLU A O 1
ATOM 1527 N N . LEU A 1 205 ? 33.93999 17.53644 -7.43611 1.000 81.39721 205 LEU A N 1
ATOM 1528 C CA . LEU A 1 205 ? 34.71495 16.39535 -7.90651 1.000 80.85521 205 LEU A CA 1
ATOM 1529 C C . LEU A 1 205 ? 33.83930 15.17897 -8.17272 1.000 82.95932 205 LEU A C 1
ATOM 1530 O O . LEU A 1 205 ? 34.24994 14.27739 -8.91358 1.000 78.53775 205 LEU A O 1
ATOM 1532 N N . ILE A 1 206 ? 32.63994 15.13452 -7.59481 1.000 76.46776 206 ILE A N 1
ATOM 1533 C CA . ILE A 1 206 ? 31.77731 13.96076 -7.72122 1.000 71.61589 206 ILE A CA 1
ATOM 1534 C C . ILE A 1 206 ? 31.49823 13.65739 -9.19360 1.000 77.81692 206 ILE A C 1
ATOM 1535 O O . ILE A 1 206 ? 31.34926 12.49660 -9.58601 1.000 80.35547 206 ILE A O 1
#

Nearest PDB structures (foldseek):
  7vqf-assembly1_A  TM=1.005E+00  e=5.542E-36  Acinetobacter calcoaceticus
  5kbe-assembly1_A  TM=9.887E-01  e=6.409E-31  Acinetobacter calcoaceticus
  5kbh-assembly1_B  TM=9.781E-01  e=4.145E-31  Acinetobacter calcoaceticus
  5kbi-assembly1_B  TM=9.791E-01  e=8.887E-31  Acinetobacter calcoaceticus
  5kbg-assembly1_A  TM=9.874E-01  e=5.080E-30  Acinetobacter calcoaceticus

Secondary structure (DSSP, 8-state):
---TTSHHHHTTEEEEGGGTEEEETTEEE----HHHHHHHHHHHHHHH-HHHHHHHHHHHHHHHHHHHHHHHHHH-----HHHHTHHHHHHHHTTS-EEEEEEEEEETTTTEEEEEEEEES-HHHHHHHHHS-S-SS---HHHHHHHHHHHHHHHTS-EEEEEEE-GGGT-SSEEEEEEEGGG-TT-----

Sequence (191 aa):
DQNKDIQDLLDKIVFDAQHGQIWFDENRMLLMHTSILGFLRKDLYQMLGLERTKRFFIRCGYQAGMRDAEVTSKLRPNNEAEAFMAGPQMHGIRGMVQVEVNELHLSHDLKQFYADFNWLNSFEAEVHLSEFPASDQPACWMLLGYACCGYSSFVMGQTIIYQETHCVAQGDEHCRIIGKPLSEWENADELI

Organism: Acinetobacter guillouiae (NCBI:txid106649)

B-factor: mean 44.84, std 13.68, range [20.05, 96.43]

Radius of gyration: 16.51 Å; Cα contacts (8 Å, |Δi|>4): 338; chains: 1; bounding box: 46×44×38 Å

InterPro domains:
  IPR002078 RNA polymerase sigma factor 54 interaction domain [PF00158] (246-411)
  IPR002078 RNA polymerase sigma factor 54 interaction domain [PS50045] (245-474)
  IPR002197 DNA binding HTH domain, Fis-type [PF02954] (517-556)
  IPR002197 DNA binding HTH domain, Fis-type [PR01590] (523-540)
  IPR002197 DNA binding HTH domain, Fis-type [PR01590] (540-560)
  IPR003593 AAA+ ATPase domain [SM00382] (265-409)
  IPR004096 4-vinyl reductase, 4VR [PF02830] (136-194)
  IPR004096 4-vinyl reductase, 4VR [SM00989] (133-195)
  IPR009057 Homedomain-like superfamily [SSF46689] (458-557)
  IPR010523 Activator of aromatic catabolism [PF06505] (22-120)
  IPR024096 NO signalling/Golgi transport ligand-binding domain superfamily [SSF111126] (53-190)
  IPR025662 Sigma-54 interaction domain, ATP-binding site 1 [PS00675] (269-282)
  IPR025943 Sigma-54 interaction domain, ATP-binding site 2 [PS00676] (331-346)
  IPR025944 Sigma-54 interaction domain, conserved site [PS00688] (458-467)
  IPR027417 P-loop containing nucleoside triphosphate hydrolase [G3DSA:3.40.50.300] (231-415)
  IPR027417 P-loop containing nucleoside triphosphate hydrolase [SSF52540] (246-478)
  IPR053774 Phenol regulator MopR [NF041906] (13-557)
  IPR058031 NorR-like, AAA+ ATPase lid domain [PF25601] (417-498)

Foldseek 3Di:
DPCPLCVLQVVQWDDDVVVPWIGRNPDTDDDDDLLVVLVLLVVCCVVPNDVRSLVVLLQLLLVVLLVQLVVLCVVQVDLDPSSLCNLQVVCVVSPAWHKDFPDWHDGLVVLWTKGKIWTPPGSQLVSNCVNPAQDCAAGSSSNQSSVQNNCCNSSVAGKHKDWPDDVSNVDPTIIMIITGLVPDPPSPDPD

Solvent-accessible surface area: 10646 Å² total; per-residue (Å²): 191,170,54,89,112,34,85,52,0,52,100,57,39,81,137,45,90,168,129,52,54,32,84,2,40,161,39,141,45,134,158,111,132,75,64,85,36,0,123,70,2,52,80,22,103,135,141,52,31,72,102,154,0,48,84,64,3,18,119,51,1,68,87,36,0,50,121,5,0,46,7,3,39,121,58,43,108,112,82,86,37,131,15,8,29,0,0,15,41,0,5,37,40,63,58,41,5,89,26,78,67,76,87,31,104,30,21,71,113,128,88,95,5,73,0,15,4,15,3,41,109,2,17,3,1,110,6,7,68,82,51,36,117,70,36,124,95,27,0,0,15,25,0,21,0,6,12,6,0,5,1,14,92,34,6,50,42,69,0,15,5,83,13,56,77,0,41,0,55,62,48,167,59,0,61,2,17,0,44,8,64,110,83,44,184,71,36,139,76,82,72